Protein AF-A0A2W5T9B4-F1 (afdb_monomer)

Foldseek 3Di:
DDAAPLVLLLVLLLQLLQLLQLLLVLLQVLLVLQDDPPSVVVNVVSNVSSVVSNVRNVVSVVVSVVSVHDHDPHHDDQDDPPDRQPLRSLVSVLVSLVVSLVSLVSQLVRCPPHDPVSNVVSVVSNVVSVVSNVVSVVVNPPRPDPDDDDDDPDPVVVVVVVVVVVVVVVVVVVVVVVVVVD

Structure (mmCIF, N/CA/C/O backbone):
data_AF-A0A2W5T9B4-F1
#
_entry.id   AF-A0A2W5T9B4-F1
#
loop_
_atom_site.group_PDB
_atom_site.id
_atom_site.type_symbol
_atom_site.label_atom_id
_atom_site.label_alt_id
_atom_site.label_comp_id
_atom_site.label_asym_id
_atom_site.label_entity_id
_atom_site.label_seq_id
_atom_site.pdbx_PDB_ins_code
_atom_site.Cartn_x
_atom_site.Cartn_y
_atom_site.Cartn_z
_atom_site.occupancy
_atom_site.B_iso_or_equiv
_atom_site.auth_seq_id
_atom_site.auth_comp_id
_atom_site.auth_asym_id
_atom_site.auth_atom_id
_atom_site.pdbx_PDB_model_num
ATOM 1 N N . MET A 1 1 ? -18.415 9.063 20.092 1.00 83.12 1 MET A N 1
ATOM 2 C CA . MET A 1 1 ? -17.641 7.821 20.074 1.00 83.12 1 MET A CA 1
ATOM 3 C C . MET A 1 1 ? -18.561 6.620 20.153 1.00 83.12 1 MET A C 1
ATOM 5 O O . MET A 1 1 ? -19.119 6.349 21.215 1.00 83.12 1 MET A O 1
ATOM 9 N N . LYS A 1 2 ? -18.754 5.968 19.006 1.00 95.25 2 LYS A N 1
ATOM 10 C CA . LYS A 1 2 ? -19.425 4.677 18.850 1.00 95.25 2 LYS A CA 1
ATOM 11 C C . LYS A 1 2 ? -18.555 3.545 19.414 1.00 95.25 2 LYS A C 1
ATOM 13 O O . LYS A 1 2 ? -17.354 3.711 19.617 1.00 95.25 2 LYS A O 1
ATOM 18 N N . GLU A 1 3 ? -19.172 2.401 19.683 1.00 97.12 3 GLU A N 1
ATOM 19 C CA . GLU A 1 3 ? -18.439 1.183 20.035 1.00 97.12 3 GLU A CA 1
ATOM 20 C C . GLU A 1 3 ? -17.704 0.640 18.799 1.00 97.12 3 GLU A C 1
ATOM 22 O O . GLU A 1 3 ? -18.211 0.739 17.680 1.00 97.12 3 GLU A O 1
ATOM 27 N N . LEU A 1 4 ? -16.492 0.115 18.989 1.00 97.81 4 LEU A N 1
ATOM 28 C CA . LEU A 1 4 ? -15.691 -0.444 17.902 1.00 97.81 4 LEU A CA 1
ATOM 29 C C . LEU A 1 4 ? -16.294 -1.774 17.440 1.00 97.81 4 LEU A C 1
ATOM 31 O O . LEU A 1 4 ? -16.439 -2.698 18.237 1.00 97.81 4 LEU A O 1
ATOM 35 N N . ASP A 1 5 ? -16.562 -1.896 16.142 1.00 98.31 5 ASP A N 1
ATOM 36 C CA . ASP A 1 5 ? -16.842 -3.192 15.523 1.00 98.31 5 ASP A CA 1
ATOM 37 C C . ASP A 1 5 ? -15.524 -3.962 15.371 1.00 98.31 5 ASP A C 1
ATOM 39 O O . ASP A 1 5 ? -14.782 -3.806 14.394 1.00 98.31 5 ASP A O 1
ATOM 43 N N . VAL A 1 6 ? -15.191 -4.737 16.406 1.00 98.31 6 VAL A N 1
ATOM 44 C CA . VAL A 1 6 ? -13.925 -5.470 16.485 1.00 98.31 6 VAL A CA 1
ATOM 45 C C . VAL A 1 6 ? -13.830 -6.492 15.355 1.00 98.31 6 VAL A C 1
ATOM 47 O O . VAL A 1 6 ? -12.817 -6.517 14.664 1.00 98.31 6 VAL A O 1
ATOM 50 N N . ASP A 1 7 ? -14.877 -7.274 15.096 1.00 98.38 7 ASP A N 1
ATOM 51 C CA . ASP A 1 7 ? -14.840 -8.329 14.078 1.00 98.38 7 ASP A CA 1
ATOM 52 C C . ASP A 1 7 ? -14.637 -7.753 12.668 1.00 98.38 7 ASP A C 1
ATOM 54 O O . ASP A 1 7 ? -13.794 -8.244 11.908 1.00 98.38 7 ASP A O 1
ATOM 58 N N . ALA A 1 8 ? -15.350 -6.679 12.311 1.00 98.56 8 ALA A N 1
ATOM 59 C CA . ALA A 1 8 ? -15.150 -6.006 11.029 1.00 98.56 8 ALA A CA 1
ATOM 60 C C . ALA A 1 8 ? -13.736 -5.413 10.912 1.00 98.56 8 ALA A C 1
ATOM 62 O O . ALA A 1 8 ? -13.087 -5.554 9.870 1.00 98.56 8 ALA A O 1
ATOM 63 N N . THR A 1 9 ? -13.233 -4.812 11.994 1.00 98.75 9 THR A N 1
ATOM 64 C CA . THR A 1 9 ? -11.879 -4.242 12.053 1.00 98.75 9 THR A CA 1
ATOM 65 C C . THR A 1 9 ? -10.811 -5.320 11.859 1.00 98.75 9 THR A C 1
ATOM 67 O O . THR A 1 9 ? -9.919 -5.154 11.028 1.00 98.75 9 THR A O 1
ATOM 70 N N . LEU A 1 10 ? -10.916 -6.451 12.565 1.00 98.81 10 LEU A N 1
ATOM 71 C CA . LEU A 1 10 ? -9.978 -7.572 12.453 1.00 98.81 10 LEU A CA 1
ATOM 72 C C . LEU A 1 10 ? -9.965 -8.158 11.034 1.00 98.81 10 LEU A C 1
ATOM 74 O O . LEU A 1 10 ? -8.897 -8.425 10.480 1.00 98.81 10 LEU A O 1
ATOM 78 N N . ASN A 1 11 ? -11.137 -8.319 10.414 1.00 98.69 11 ASN A N 1
ATOM 79 C CA . ASN A 1 11 ? -11.238 -8.817 9.042 1.00 98.69 11 ASN A CA 1
ATOM 80 C C . ASN A 1 11 ? -10.568 -7.872 8.033 1.00 98.69 11 ASN A C 1
ATOM 82 O O . ASN A 1 11 ? -9.853 -8.328 7.137 1.00 98.69 11 ASN A O 1
ATOM 86 N N . LEU A 1 12 ? -10.760 -6.559 8.184 1.00 98.81 12 LEU A N 1
ATOM 87 C CA . LEU A 1 12 ? -10.131 -5.565 7.314 1.00 98.81 12 L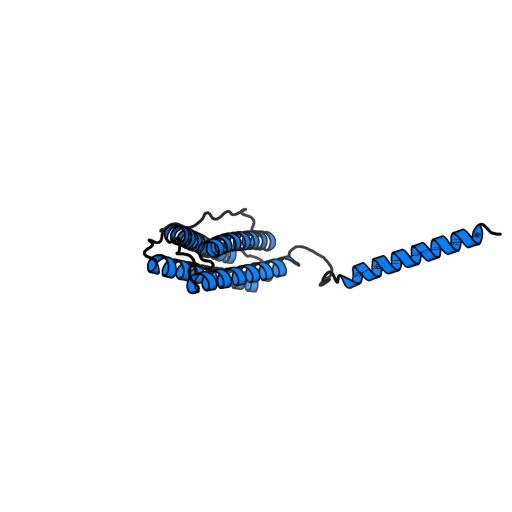EU A CA 1
ATOM 88 C C . LEU A 1 12 ? -8.619 -5.486 7.521 1.00 98.81 12 LEU A C 1
ATOM 90 O O . LEU A 1 12 ? -7.892 -5.437 6.535 1.00 98.81 12 LEU A O 1
ATOM 94 N N . LEU A 1 13 ? -8.131 -5.543 8.761 1.00 98.88 13 LEU A N 1
ATOM 95 C CA . LEU A 1 13 ? -6.693 -5.547 9.042 1.00 98.88 13 LEU A CA 1
ATOM 96 C C . LEU A 1 13 ? -5.993 -6.788 8.473 1.00 98.88 13 LEU A C 1
ATOM 98 O O . LEU A 1 13 ? -4.920 -6.657 7.888 1.00 98.88 13 LEU A O 1
ATOM 102 N N . ASN A 1 14 ? -6.616 -7.971 8.562 1.00 98.69 14 ASN A N 1
ATOM 103 C CA . ASN A 1 14 ? -6.109 -9.174 7.892 1.00 98.69 14 ASN A CA 1
ATOM 104 C C . ASN A 1 14 ? -6.043 -8.978 6.372 1.00 98.69 14 ASN A C 1
ATOM 106 O O . ASN A 1 14 ? -5.013 -9.242 5.757 1.00 98.69 14 ASN A O 1
ATOM 110 N N . ARG A 1 15 ? -7.113 -8.451 5.768 1.00 98.75 15 ARG A N 1
ATOM 111 C CA . ARG A 1 15 ? -7.152 -8.184 4.325 1.00 98.75 15 ARG A CA 1
ATOM 112 C C . ARG A 1 15 ? -6.098 -7.162 3.888 1.00 98.75 15 ARG A C 1
ATOM 114 O O . ARG A 1 15 ? -5.493 -7.350 2.838 1.00 98.75 15 ARG A O 1
ATOM 121 N N . ILE A 1 16 ? -5.877 -6.105 4.671 1.00 98.88 16 ILE A N 1
ATOM 122 C CA . ILE A 1 16 ? -4.814 -5.116 4.432 1.00 98.88 16 ILE A CA 1
ATOM 123 C C . ILE A 1 16 ? -3.458 -5.810 4.476 1.00 98.88 16 ILE A C 1
ATOM 125 O O . ILE A 1 16 ? -2.696 -5.706 3.524 1.00 98.88 16 ILE A O 1
ATOM 129 N N . MET A 1 17 ? -3.176 -6.568 5.535 1.00 98.81 17 MET A N 1
ATOM 130 C CA . MET A 1 17 ? -1.908 -7.280 5.680 1.00 98.81 17 MET A CA 1
ATOM 131 C C . MET A 1 17 ? -1.639 -8.220 4.494 1.00 98.81 17 MET A C 1
ATOM 133 O O . MET A 1 17 ? -0.554 -8.182 3.918 1.00 98.81 17 MET A O 1
ATOM 137 N N . GLU A 1 18 ? -2.624 -9.025 4.085 1.00 98.81 18 GLU A N 1
ATOM 138 C CA . GLU A 1 18 ? -2.512 -9.906 2.914 1.00 98.81 18 GLU A CA 1
ATOM 139 C C . GLU A 1 18 ? -2.269 -9.126 1.611 1.00 98.81 18 GLU A C 1
ATOM 141 O O . GLU A 1 18 ? -1.497 -9.572 0.755 1.00 98.81 18 GLU A O 1
ATOM 146 N N . PHE A 1 19 ? -2.930 -7.976 1.445 1.00 98.81 19 PHE A N 1
ATOM 147 C CA . PHE A 1 19 ? -2.805 -7.125 0.262 1.00 98.81 19 PHE A CA 1
ATOM 148 C C . PHE A 1 19 ? -1.433 -6.448 0.183 1.00 98.81 19 PHE A C 1
ATOM 150 O O . PHE A 1 19 ? -0.805 -6.438 -0.875 1.00 98.81 19 PHE A O 1
ATOM 157 N N . GLU A 1 20 ? -0.928 -5.962 1.310 1.00 98.69 20 GLU A N 1
ATOM 158 C CA . GLU A 1 20 ? 0.389 -5.338 1.414 1.00 98.69 20 GLU A CA 1
ATOM 159 C C . GLU A 1 20 ? 1.517 -6.363 1.228 1.00 98.69 20 GLU A C 1
ATOM 161 O O . GLU A 1 20 ? 2.475 -6.114 0.496 1.00 98.69 20 GLU A O 1
ATOM 166 N N . LEU A 1 21 ? 1.379 -7.581 1.768 1.00 98.81 21 LEU A N 1
ATOM 167 C CA . LEU A 1 21 ? 2.314 -8.678 1.475 1.00 98.81 21 LEU A CA 1
ATOM 168 C C . LEU A 1 21 ? 2.323 -9.045 -0.017 1.00 98.81 21 LEU A C 1
ATOM 170 O O . LEU A 1 21 ? 3.385 -9.317 -0.584 1.00 98.81 21 LEU A O 1
ATOM 174 N N . ALA A 1 22 ? 1.163 -9.013 -0.678 1.00 98.56 22 ALA A N 1
ATOM 175 C CA . ALA A 1 22 ? 1.089 -9.155 -2.128 1.00 98.56 22 ALA A CA 1
ATOM 176 C C . ALA A 1 22 ? 1.798 -7.993 -2.857 1.00 98.56 22 ALA A C 1
ATOM 178 O O . ALA A 1 22 ? 2.466 -8.227 -3.870 1.00 98.56 22 ALA A O 1
ATOM 179 N N . GLY A 1 23 ? 1.734 -6.772 -2.317 1.00 98.56 23 GLY A N 1
ATOM 180 C CA . GLY A 1 23 ? 2.514 -5.609 -2.756 1.00 98.56 23 GLY A CA 1
ATOM 181 C C . GLY A 1 23 ? 4.027 -5.838 -2.677 1.00 98.56 23 GLY A C 1
ATOM 182 O O . GLY A 1 23 ? 4.735 -5.603 -3.660 1.00 98.56 23 GLY A O 1
ATOM 183 N N . VAL A 1 24 ? 4.527 -6.421 -1.577 1.00 98.75 24 VAL A N 1
ATOM 184 C CA . VAL A 1 24 ? 5.949 -6.804 -1.436 1.00 98.75 24 VAL A CA 1
ATOM 185 C C . VAL A 1 24 ? 6.386 -7.702 -2.592 1.00 98.75 24 VAL A C 1
ATOM 187 O O . VAL A 1 24 ? 7.407 -7.441 -3.239 1.00 98.75 24 VAL A O 1
ATOM 190 N N . VAL A 1 25 ? 5.605 -8.747 -2.883 1.00 98.62 25 VAL A N 1
ATOM 191 C CA . VAL A 1 25 ? 5.901 -9.691 -3.970 1.00 98.62 25 VAL A CA 1
ATOM 192 C C . VAL A 1 25 ? 5.838 -8.991 -5.330 1.00 98.62 25 VAL A C 1
ATOM 194 O O . VAL A 1 25 ? 6.783 -9.111 -6.114 1.00 98.62 25 VAL A O 1
ATOM 197 N N . ARG A 1 26 ? 4.780 -8.212 -5.595 1.00 98.19 26 ARG A N 1
ATOM 198 C CA . ARG A 1 26 ? 4.579 -7.472 -6.852 1.00 98.19 26 ARG A CA 1
ATOM 199 C C . ARG A 1 26 ? 5.737 -6.521 -7.143 1.00 98.19 26 ARG A C 1
ATOM 201 O O . ARG A 1 26 ? 6.341 -6.588 -8.213 1.00 98.19 26 ARG A O 1
ATOM 208 N N . TYR A 1 27 ? 6.067 -5.644 -6.202 1.00 98.56 27 TYR A N 1
ATOM 209 C CA . TYR A 1 27 ? 7.101 -4.634 -6.402 1.00 98.56 27 TYR A CA 1
ATOM 210 C C . TY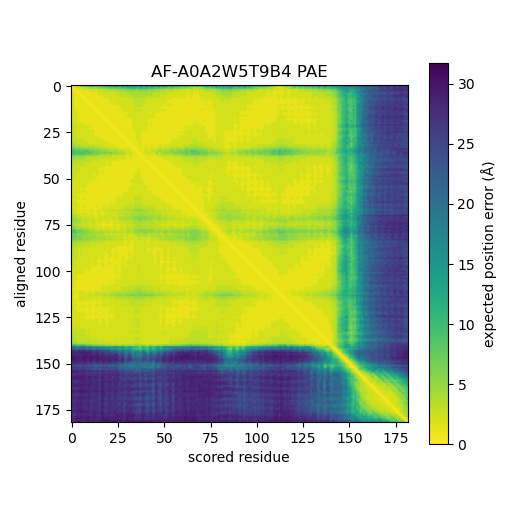R A 1 27 ? 8.503 -5.241 -6.469 1.00 98.56 27 TYR A C 1
ATOM 212 O O . TYR A 1 27 ? 9.331 -4.803 -7.276 1.00 98.56 27 TYR A O 1
ATOM 220 N N . THR A 1 28 ? 8.756 -6.311 -5.708 1.00 98.69 28 THR A N 1
ATOM 221 C CA . THR A 1 28 ? 9.991 -7.092 -5.848 1.00 98.69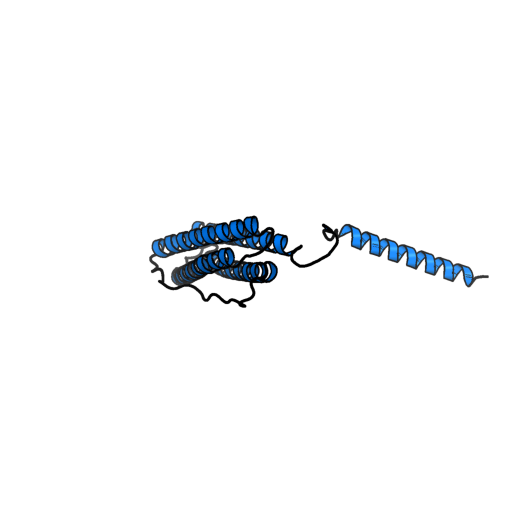 28 THR A CA 1
ATOM 222 C C . THR A 1 28 ? 10.106 -7.663 -7.256 1.00 98.69 28 THR A C 1
ATOM 224 O O . THR A 1 28 ? 11.132 -7.458 -7.908 1.00 98.69 28 THR A O 1
ATOM 227 N N . HIS A 1 29 ? 9.046 -8.305 -7.754 1.00 98.19 29 HIS A N 1
ATOM 228 C CA . HIS A 1 29 ? 8.991 -8.860 -9.105 1.00 98.19 29 HIS A CA 1
ATOM 229 C C . HIS A 1 29 ? 9.237 -7.793 -10.174 1.00 98.19 29 HIS A C 1
ATOM 231 O O . HIS A 1 29 ? 10.155 -7.927 -10.983 1.00 98.19 29 HIS A O 1
ATOM 237 N N . TYR A 1 30 ? 8.523 -6.667 -10.137 1.00 97.94 30 TYR A N 1
ATOM 238 C CA . TYR A 1 30 ? 8.727 -5.595 -11.115 1.00 97.94 30 TYR A CA 1
ATOM 239 C C . TYR A 1 30 ? 10.127 -4.990 -11.066 1.00 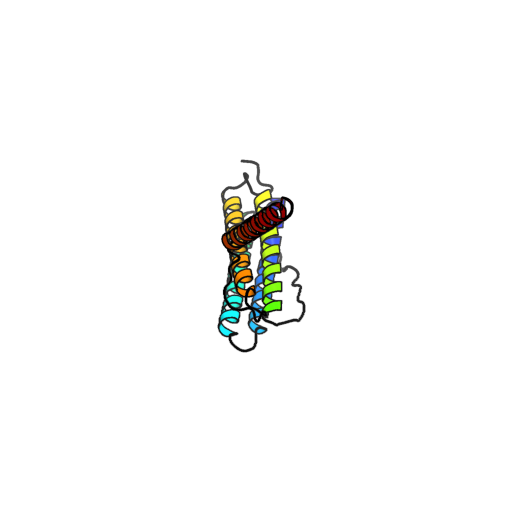97.94 30 TYR A C 1
ATOM 241 O O . TYR A 1 30 ? 10.685 -4.672 -12.117 1.00 97.94 30 TYR A O 1
ATOM 249 N N . SER A 1 31 ? 10.758 -4.906 -9.893 1.00 98.25 31 SER A N 1
ATOM 250 C CA . SER A 1 31 ? 12.152 -4.458 -9.804 1.00 98.25 31 SER A CA 1
ATOM 251 C C . SER A 1 31 ? 13.132 -5.356 -10.579 1.00 98.25 31 SER A C 1
ATOM 253 O O . SER A 1 31 ? 14.187 -4.879 -11.003 1.00 98.25 31 SER A O 1
ATOM 255 N N . LEU A 1 32 ? 12.788 -6.635 -10.785 1.00 97.94 32 LEU A N 1
ATOM 256 C CA . LEU A 1 32 ? 13.565 -7.598 -11.571 1.00 97.94 32 LEU A CA 1
ATOM 257 C C . LEU A 1 32 ? 13.232 -7.524 -13.067 1.00 97.94 32 LEU A C 1
ATOM 259 O O . LEU A 1 32 ? 14.115 -7.735 -13.898 1.00 97.94 32 LEU A O 1
ATOM 263 N N . MET A 1 33 ? 11.978 -7.211 -13.404 1.00 97.56 33 MET A N 1
ATOM 264 C CA . MET A 1 33 ? 11.490 -7.189 -14.787 1.00 97.56 33 MET A CA 1
ATOM 265 C C . MET A 1 33 ? 11.811 -5.890 -15.538 1.00 97.56 33 MET A C 1
ATOM 267 O O . MET A 1 33 ? 11.876 -5.892 -16.768 1.00 97.56 33 MET A O 1
ATOM 271 N N . VAL A 1 34 ? 12.047 -4.778 -14.832 1.00 95.56 34 VAL A N 1
ATOM 272 C CA . VAL A 1 34 ? 12.392 -3.494 -15.461 1.00 95.56 34 VAL A CA 1
ATOM 273 C C . VAL A 1 34 ? 13.765 -3.567 -16.150 1.00 95.56 34 VAL A C 1
ATOM 275 O O . VAL A 1 34 ? 14.817 -3.667 -15.515 1.00 95.56 34 VAL A O 1
ATOM 278 N N . ALA A 1 35 ? 13.762 -3.450 -17.480 1.00 92.00 35 ALA A N 1
ATOM 279 C CA . ALA A 1 35 ? 14.946 -3.553 -18.332 1.00 92.00 35 ALA A CA 1
ATOM 280 C C . ALA A 1 35 ? 15.153 -2.312 -19.223 1.00 92.00 35 ALA A C 1
ATOM 282 O O . ALA A 1 35 ? 14.260 -1.490 -19.405 1.00 92.00 35 ALA A O 1
ATOM 283 N N . GLY A 1 36 ? 16.353 -2.190 -19.805 1.00 90.94 36 GLY A N 1
ATOM 284 C CA . GLY A 1 36 ? 16.688 -1.144 -20.779 1.00 90.94 36 GLY A CA 1
ATOM 285 C C . GLY A 1 36 ? 17.409 0.094 -20.214 1.00 90.94 36 GLY A C 1
ATOM 286 O O . GLY A 1 36 ? 17.921 0.075 -19.084 1.00 90.94 36 GLY A O 1
ATOM 287 N N . PRO A 1 37 ? 17.530 1.163 -21.028 1.00 92.00 37 PRO A N 1
ATOM 288 C CA . PRO A 1 37 ? 18.092 2.448 -20.611 1.00 92.00 37 PRO A CA 1
ATOM 289 C C . PRO A 1 37 ? 17.268 3.083 -19.488 1.00 92.00 37 PRO A C 1
ATOM 291 O O . PRO A 1 37 ? 16.071 2.846 -19.384 1.00 92.00 37 PRO A O 1
ATOM 294 N N . ASN A 1 38 ? 17.900 3.901 -18.645 1.00 89.56 38 ASN A N 1
ATOM 295 C CA . ASN A 1 38 ? 17.243 4.609 -17.533 1.00 89.56 38 ASN A CA 1
ATOM 296 C C . ASN A 1 38 ? 16.534 3.706 -16.500 1.00 89.56 38 ASN A C 1
ATOM 298 O O . ASN A 1 38 ? 15.815 4.207 -15.642 1.00 89.56 38 ASN A O 1
ATOM 302 N N . ARG A 1 39 ? 16.769 2.386 -16.521 1.00 94.75 39 ARG A N 1
ATOM 303 C CA . ARG A 1 39 ? 16.135 1.435 -15.594 1.00 94.75 39 ARG A CA 1
ATOM 304 C C . ARG A 1 39 ? 16.506 1.645 -14.125 1.00 94.75 39 ARG A C 1
ATOM 306 O O . ARG A 1 39 ? 15.710 1.339 -13.255 1.00 94.75 39 ARG A O 1
ATOM 313 N N . ILE A 1 40 ? 17.711 2.150 -13.841 1.00 97.31 40 ILE A N 1
ATOM 314 C CA . ILE A 1 40 ? 18.267 2.254 -12.478 1.00 97.31 40 ILE A CA 1
ATOM 315 C C . ILE A 1 40 ? 17.321 2.996 -11.512 1.00 97.31 40 ILE A C 1
ATOM 317 O O . ILE A 1 40 ? 16.987 2.409 -10.483 1.00 97.31 40 ILE A O 1
ATOM 321 N N . PRO A 1 41 ? 16.848 4.224 -11.811 1.00 95.81 41 PRO A N 1
ATOM 322 C CA . PRO A 1 41 ? 15.903 4.922 -10.936 1.00 95.81 41 PRO A CA 1
ATOM 323 C C . PRO A 1 41 ? 14.562 4.195 -10.780 1.00 95.81 41 PRO A C 1
ATOM 325 O O . PRO A 1 41 ? 14.008 4.192 -9.689 1.00 95.81 41 PRO A O 1
ATOM 328 N N . ILE A 1 42 ? 14.057 3.533 -11.826 1.00 95.44 42 ILE A N 1
ATOM 329 C CA . ILE A 1 42 ? 12.776 2.809 -11.763 1.00 95.44 42 ILE A CA 1
ATOM 330 C C . ILE A 1 42 ? 12.914 1.553 -10.894 1.00 95.44 42 ILE A C 1
ATOM 332 O O . ILE A 1 42 ? 12.062 1.284 -10.056 1.00 95.44 42 ILE A O 1
ATOM 336 N N . VAL A 1 43 ? 14.015 0.809 -11.032 1.00 98.25 43 VAL A N 1
ATOM 337 C CA . VAL A 1 43 ? 14.325 -0.338 -10.165 1.00 98.25 43 VAL A CA 1
ATOM 338 C C . VAL A 1 43 ? 14.454 0.107 -8.708 1.00 98.25 43 VAL A C 1
ATOM 340 O O . VAL A 1 43 ? 13.950 -0.573 -7.819 1.00 98.25 43 VAL A O 1
ATOM 343 N N . ALA A 1 44 ? 15.115 1.241 -8.454 1.00 98.50 44 ALA A N 1
ATOM 344 C CA . ALA A 1 44 ? 15.232 1.797 -7.108 1.00 98.50 44 ALA A CA 1
ATOM 345 C C . ALA A 1 44 ? 13.860 2.182 -6.529 1.00 98.50 44 ALA A C 1
ATOM 347 O O . ALA A 1 44 ? 13.573 1.822 -5.391 1.00 98.50 44 ALA A O 1
ATOM 348 N N . PHE A 1 45 ? 13.007 2.829 -7.329 1.00 97.94 45 PHE A N 1
ATOM 349 C CA . PHE A 1 45 ? 11.628 3.148 -6.959 1.00 97.94 45 PHE A CA 1
ATOM 350 C C . PHE A 1 45 ? 10.835 1.884 -6.591 1.00 97.94 45 PHE A C 1
ATOM 352 O O . PHE A 1 45 ? 10.310 1.799 -5.488 1.00 97.94 45 PHE A O 1
ATOM 359 N N . MET A 1 46 ? 10.840 0.853 -7.443 1.00 98.31 46 MET A N 1
ATOM 360 C CA . MET A 1 46 ? 10.113 -0.397 -7.171 1.00 98.31 46 MET A CA 1
ATOM 361 C C . MET A 1 46 ? 10.609 -1.095 -5.896 1.00 98.31 46 MET A C 1
ATOM 363 O O . MET A 1 46 ? 9.813 -1.586 -5.106 1.00 98.31 46 MET A O 1
ATOM 367 N N . LYS A 1 47 ? 11.921 -1.099 -5.633 1.00 98.75 47 LYS A N 1
ATOM 368 C CA . LYS A 1 47 ? 12.462 -1.654 -4.378 1.00 98.75 47 LYS A CA 1
ATOM 369 C C . LYS A 1 47 ? 12.030 -0.866 -3.142 1.00 98.75 47 LYS A C 1
ATOM 371 O O . LYS A 1 47 ? 11.822 -1.470 -2.090 1.00 98.75 47 LYS A O 1
ATOM 376 N N . ALA A 1 48 ? 11.911 0.455 -3.260 1.00 98.62 48 ALA A N 1
ATOM 377 C CA . ALA A 1 48 ? 11.407 1.291 -2.178 1.00 98.62 48 ALA A CA 1
ATOM 378 C C . ALA A 1 48 ? 9.939 0.959 -1.875 1.00 98.62 48 ALA A C 1
ATOM 380 O O . ALA A 1 48 ? 9.624 0.697 -0.721 1.00 98.62 48 ALA A O 1
ATOM 381 N N . GLN A 1 49 ? 9.091 0.840 -2.902 1.00 98.56 49 GLN A N 1
ATOM 382 C CA . GLN A 1 49 ? 7.687 0.437 -2.737 1.00 98.56 49 GLN A CA 1
ATOM 383 C C . GLN A 1 49 ? 7.554 -0.963 -2.121 1.00 98.56 49 GLN A C 1
ATOM 385 O O . GLN A 1 49 ? 6.792 -1.143 -1.183 1.00 98.56 49 GLN A O 1
ATOM 390 N N . ALA A 1 50 ? 8.380 -1.935 -2.529 1.00 98.81 50 ALA A N 1
ATOM 391 C CA . ALA A 1 50 ? 8.398 -3.255 -1.885 1.00 98.81 50 ALA A CA 1
ATOM 392 C C . ALA A 1 50 ? 8.746 -3.187 -0.384 1.00 98.81 50 ALA A C 1
ATOM 394 O O . ALA A 1 50 ? 8.212 -3.951 0.417 1.00 98.81 50 ALA A O 1
ATOM 395 N N . THR A 1 51 ? 9.660 -2.290 -0.005 1.00 98.81 51 THR A N 1
ATOM 396 C CA . THR A 1 51 ? 10.063 -2.098 1.398 1.00 98.81 51 THR A CA 1
ATOM 397 C C . THR A 1 51 ? 8.953 -1.423 2.203 1.00 98.81 51 THR A C 1
ATOM 399 O O . THR A 1 51 ? 8.701 -1.805 3.343 1.00 98.81 51 THR A O 1
ATOM 402 N N . GLU A 1 52 ? 8.278 -0.444 1.606 1.00 98.69 52 GLU A N 1
ATOM 403 C CA . GLU A 1 52 ? 7.163 0.282 2.215 1.00 98.69 52 GLU A CA 1
ATOM 404 C C . GLU A 1 52 ? 5.931 -0.611 2.409 1.00 98.69 52 GLU A C 1
ATOM 406 O O . GLU A 1 52 ? 5.412 -0.676 3.521 1.00 98.69 52 GLU A O 1
ATOM 411 N N . SER A 1 53 ? 5.555 -1.423 1.413 1.00 98.69 53 SER A N 1
ATOM 412 C CA . SER A 1 53 ? 4.479 -2.413 1.569 1.00 98.69 53 SER A CA 1
ATOM 413 C C . SER A 1 53 ? 4.770 -3.420 2.687 1.00 98.69 53 SER A C 1
ATOM 415 O O . SER A 1 53 ? 3.871 -3.823 3.421 1.00 98.69 53 SER A O 1
ATOM 417 N N . LEU A 1 54 ? 6.036 -3.810 2.895 1.00 98.88 54 LEU A N 1
ATOM 418 C CA . LEU A 1 54 ? 6.379 -4.685 4.021 1.00 98.88 54 LEU A CA 1
ATOM 419 C C . LEU A 1 54 ? 6.128 -3.988 5.365 1.00 98.88 54 LEU A C 1
ATOM 421 O O . LEU A 1 54 ? 5.602 -4.613 6.286 1.00 98.88 54 LEU A O 1
ATOM 425 N N . LEU A 1 55 ? 6.471 -2.703 5.472 1.00 98.81 55 LEU A N 1
ATOM 426 C CA . LEU A 1 55 ? 6.198 -1.905 6.667 1.00 98.81 55 LEU A CA 1
ATOM 427 C C . LEU A 1 55 ? 4.686 -1.760 6.909 1.00 98.81 55 LEU A C 1
ATOM 429 O O . LEU A 1 55 ? 4.236 -1.886 8.051 1.00 98.81 55 LEU A O 1
ATOM 433 N N . HIS A 1 56 ? 3.897 -1.547 5.854 1.00 98.75 56 HIS A N 1
ATOM 434 C CA . HIS A 1 56 ? 2.437 -1.477 5.943 1.00 98.75 56 HIS A CA 1
ATOM 435 C C . HIS A 1 56 ? 1.835 -2.799 6.427 1.00 98.75 56 HIS A C 1
ATOM 437 O O . HIS A 1 56 ? 1.049 -2.800 7.379 1.00 98.75 56 HIS A O 1
ATOM 443 N N . ALA A 1 57 ? 2.263 -3.925 5.845 1.00 98.81 57 ALA A N 1
ATOM 444 C CA . ALA A 1 57 ? 1.834 -5.258 6.258 1.00 98.81 57 ALA A CA 1
ATOM 445 C C . ALA A 1 57 ? 2.153 -5.531 7.734 1.00 98.81 57 ALA A C 1
ATOM 447 O O . ALA A 1 57 ? 1.293 -5.993 8.483 1.00 98.81 57 ALA A O 1
ATOM 448 N N . GLN A 1 58 ? 3.377 -5.210 8.167 1.00 98.75 58 GLN A N 1
ATOM 449 C CA . GLN A 1 58 ? 3.803 -5.368 9.558 1.00 98.75 58 GLN A CA 1
ATOM 450 C C . GLN A 1 58 ? 2.964 -4.505 10.502 1.00 98.75 58 GLN A C 1
ATOM 452 O O . GLN A 1 58 ? 2.472 -5.005 11.508 1.00 98.75 58 GLN A O 1
ATOM 457 N N . THR A 1 59 ? 2.737 -3.238 10.154 1.00 98.75 59 THR A N 1
ATOM 458 C CA . THR A 1 59 ? 1.935 -2.320 10.975 1.00 98.75 59 THR A CA 1
ATOM 459 C C . THR A 1 59 ? 0.491 -2.806 11.111 1.00 98.75 59 THR A C 1
ATOM 461 O O . THR A 1 59 ? -0.036 -2.855 12.221 1.00 98.75 59 THR A O 1
ATOM 464 N N . ALA A 1 60 ? -0.138 -3.231 10.010 1.00 98.75 60 ALA A N 1
ATOM 465 C CA . ALA A 1 60 ? -1.486 -3.799 10.038 1.00 98.75 60 ALA A CA 1
ATOM 466 C C . ALA A 1 60 ? -1.551 -5.075 10.897 1.00 98.75 60 ALA A C 1
ATOM 468 O O .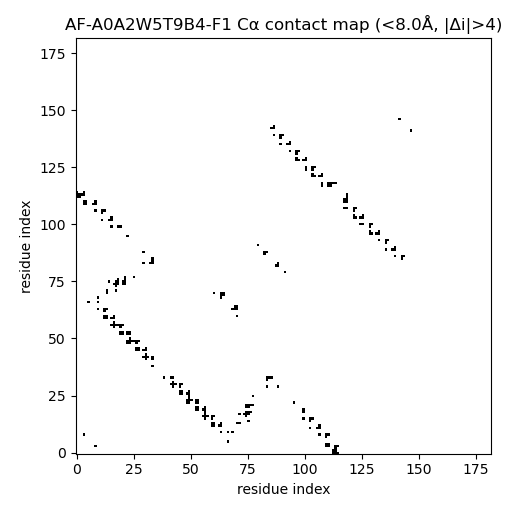 ALA A 1 60 ? -2.484 -5.239 11.685 1.00 98.75 60 ALA A O 1
ATOM 469 N N . GLY A 1 61 ? -0.543 -5.947 10.787 1.00 98.62 61 GLY A N 1
ATOM 470 C CA . GLY A 1 61 ? -0.429 -7.176 11.573 1.00 98.62 61 GLY A CA 1
ATOM 471 C C . GLY A 1 61 ? -0.249 -6.932 13.076 1.00 98.62 61 GLY A C 1
ATOM 472 O O . GLY A 1 61 ? -0.894 -7.600 13.882 1.00 98.62 61 GLY A O 1
ATOM 473 N N . GLU A 1 62 ? 0.564 -5.949 13.468 1.00 98.69 62 GLU A N 1
ATOM 474 C CA . GLU A 1 62 ? 0.738 -5.566 14.879 1.00 98.69 62 GLU A CA 1
ATOM 475 C C . GLU A 1 62 ? -0.573 -5.048 15.484 1.00 98.69 62 GLU A C 1
ATOM 477 O O . GLU A 1 62 ? -0.964 -5.461 16.578 1.00 98.69 62 GLU A O 1
ATOM 482 N N . ILE A 1 63 ? -1.306 -4.201 14.751 1.00 98.75 63 ILE A N 1
ATOM 483 C CA . ILE A 1 63 ? -2.622 -3.713 15.188 1.00 98.75 63 ILE A CA 1
ATOM 484 C C . ILE A 1 6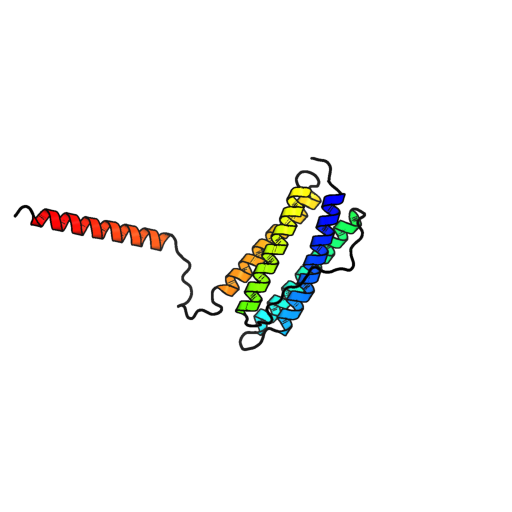3 ? -3.614 -4.879 15.295 1.00 98.75 63 ILE A C 1
ATOM 486 O O . ILE A 1 63 ? -4.328 -4.991 16.293 1.00 98.75 63 ILE A O 1
ATOM 490 N N . LEU A 1 64 ? -3.639 -5.767 14.297 1.00 98.75 64 LEU A N 1
ATOM 491 C CA . LEU A 1 64 ? -4.507 -6.943 14.266 1.00 98.75 64 LEU A CA 1
ATOM 492 C C . LEU A 1 64 ? -4.310 -7.824 15.506 1.00 98.75 64 LEU A C 1
ATOM 494 O O . LEU A 1 64 ? -5.284 -8.159 16.182 1.00 98.75 64 LEU A O 1
ATOM 498 N N . VAL A 1 65 ? -3.061 -8.181 15.820 1.00 98.56 65 VAL A N 1
ATOM 499 C CA . VAL A 1 65 ? -2.728 -9.002 16.995 1.00 98.56 65 VAL A CA 1
ATOM 500 C C . VAL A 1 65 ? -3.014 -8.243 18.289 1.00 98.56 65 VAL A C 1
ATOM 502 O O . VAL A 1 65 ? -3.536 -8.829 19.238 1.00 98.56 65 VAL A O 1
ATOM 505 N N . GLY A 1 66 ? -2.744 -6.935 18.324 1.00 98.38 66 GLY A N 1
ATOM 506 C CA . GLY A 1 66 ? -3.059 -6.072 19.464 1.00 98.38 66 GLY A CA 1
ATOM 507 C C . GLY A 1 66 ? -4.552 -6.034 19.814 1.00 98.38 66 GLY A C 1
ATOM 508 O O . GLY A 1 66 ? -4.902 -5.897 20.985 1.00 98.38 66 GLY A O 1
ATOM 509 N N . LEU A 1 67 ? -5.430 -6.222 18.825 1.00 98.19 67 LEU A N 1
ATOM 510 C CA . LEU A 1 67 ? -6.882 -6.342 18.999 1.00 98.19 67 LEU A CA 1
ATOM 511 C C . LEU A 1 67 ? -7.356 -7.788 19.261 1.00 98.19 67 LEU A C 1
ATOM 513 O O . LEU A 1 67 ? -8.557 -8.034 19.346 1.00 98.19 67 LEU A O 1
ATOM 517 N N . GLY A 1 68 ? -6.434 -8.746 19.406 1.00 98.19 68 GLY A N 1
ATOM 518 C CA . GLY A 1 68 ? -6.738 -10.158 19.656 1.00 98.19 68 GLY A CA 1
ATOM 519 C C . GLY A 1 68 ? -7.014 -10.989 18.398 1.00 98.19 68 GLY A C 1
ATOM 520 O O . GLY A 1 68 ? -7.459 -12.131 18.512 1.00 98.19 68 GLY A O 1
ATOM 521 N N . GLY A 1 69 ? -6.756 -10.443 17.207 1.00 98.25 69 GLY A N 1
ATOM 522 C CA . GLY A 1 69 ? -6.875 -11.160 15.941 1.00 98.25 69 GLY A CA 1
ATOM 523 C C . GLY A 1 69 ? -5.734 -12.139 15.683 1.00 98.25 69 GLY A C 1
ATOM 524 O O . GLY A 1 69 ? -4.636 -12.017 16.225 1.00 98.25 69 GLY A O 1
ATOM 525 N N . HIS A 1 70 ? -5.987 -13.099 14.793 1.00 97.94 70 HIS A N 1
ATOM 526 C CA . HIS A 1 70 ? -4.973 -14.021 14.289 1.00 97.94 70 HIS A CA 1
ATOM 527 C C . HIS A 1 70 ? -4.596 -13.644 12.843 1.00 97.94 70 HIS A C 1
ATOM 529 O O . HIS A 1 70 ? -5.466 -13.715 11.968 1.00 97.94 70 HIS A O 1
ATOM 535 N N . PRO A 1 71 ? -3.328 -13.286 12.566 1.00 97.00 71 PRO A N 1
ATOM 536 C CA . PRO A 1 71 ? -2.825 -13.060 11.212 1.00 97.00 71 PRO A CA 1
ATOM 537 C C . PRO A 1 71 ? -2.955 -14.312 10.348 1.00 97.00 71 PRO A C 1
ATOM 539 O O . PRO A 1 71 ? -2.570 -15.406 10.770 1.00 97.00 71 PRO A O 1
ATOM 542 N N . THR A 1 72 ? -3.483 -14.190 9.137 1.00 96.06 72 THR A N 1
ATOM 543 C CA . THR A 1 72 ? -3.419 -15.300 8.178 1.00 96.06 72 THR A CA 1
ATOM 544 C C . THR A 1 72 ? -1.982 -15.516 7.681 1.00 96.06 72 THR A C 1
ATOM 546 O O . THR A 1 72 ? -1.105 -14.667 7.831 1.00 96.06 72 THR A O 1
ATOM 549 N N . LEU A 1 73 ? -1.730 -16.682 7.076 1.00 95.00 73 LEU A N 1
ATOM 550 C CA . LEU A 1 73 ? -0.480 -16.977 6.355 1.00 95.00 73 LEU A CA 1
ATOM 551 C C . LEU A 1 73 ? -0.627 -16.772 4.836 1.00 95.00 73 LEU A C 1
ATOM 553 O O . LEU A 1 73 ? 0.182 -17.278 4.058 1.00 95.00 73 LEU A O 1
ATOM 557 N N . SER A 1 74 ? -1.690 -16.088 4.419 1.00 96.81 74 SER A N 1
ATOM 558 C CA . SER A 1 74 ? -2.047 -15.890 3.018 1.00 96.81 74 SER A CA 1
ATOM 559 C C . SER A 1 74 ? -1.496 -14.568 2.485 1.00 96.81 74 SER A C 1
ATOM 561 O O . SER A 1 74 ? -1.062 -13.698 3.237 1.00 96.81 74 SER A O 1
ATOM 563 N N . ILE A 1 75 ? -1.542 -14.415 1.165 1.00 97.88 75 ILE A N 1
ATOM 564 C CA . ILE A 1 75 ? -1.372 -13.134 0.477 1.00 97.88 75 ILE A CA 1
ATOM 565 C C . ILE A 1 75 ? -2.529 -12.960 -0.505 1.00 97.88 75 ILE A C 1
ATOM 567 O O . ILE A 1 75 ? -3.090 -13.953 -0.978 1.00 97.88 75 ILE A O 1
ATOM 571 N N . ALA A 1 76 ? -2.872 -11.715 -0.827 1.00 97.69 76 ALA A N 1
ATOM 572 C CA . ALA A 1 76 ? -3.881 -11.435 -1.840 1.00 97.69 76 ALA A CA 1
ATOM 573 C C . ALA A 1 76 ? -3.422 -11.898 -3.236 1.00 97.69 76 ALA A C 1
ATOM 575 O O . ALA A 1 76 ? -2.226 -12.027 -3.512 1.00 97.69 76 ALA A O 1
ATOM 576 N N . GLU A 1 77 ? -4.376 -12.121 -4.142 1.00 95.62 77 GLU A N 1
ATOM 577 C CA . GLU A 1 77 ? -4.064 -12.462 -5.531 1.00 95.62 77 GLU A CA 1
ATOM 578 C C . GLU A 1 77 ? -3.258 -11.351 -6.221 1.00 95.62 77 GLU A C 1
ATOM 580 O O . GLU A 1 77 ? -3.527 -10.157 -6.068 1.00 95.62 77 GLU A O 1
ATOM 585 N N . ILE A 1 78 ? -2.283 -11.758 -7.037 1.00 95.25 78 ILE A N 1
ATOM 586 C CA . ILE A 1 78 ? -1.393 -10.853 -7.768 1.00 95.25 78 ILE A CA 1
ATOM 587 C C . ILE A 1 78 ? -1.668 -11.001 -9.269 1.00 95.25 78 ILE A C 1
ATOM 589 O O . ILE A 1 78 ? -1.013 -11.803 -9.933 1.00 95.25 78 ILE A O 1
ATOM 593 N N . PRO A 1 79 ? -2.635 -10.257 -9.836 1.00 89.00 79 PRO A N 1
ATOM 594 C CA . PRO A 1 79 ? -2.827 -10.238 -11.281 1.00 89.00 79 PRO A CA 1
ATOM 595 C C . PRO A 1 79 ? -1.624 -9.587 -11.980 1.00 89.00 79 PRO A C 1
ATOM 597 O O . PRO A 1 79 ? -1.128 -8.545 -11.532 1.00 89.00 79 PRO A O 1
ATOM 600 N N . GLU A 1 80 ? -1.200 -10.197 -13.088 1.00 89.50 80 GLU A N 1
ATOM 601 C CA . GLU A 1 80 ? -0.065 -9.797 -13.927 1.00 89.50 80 GLU A CA 1
ATOM 602 C C . GLU A 1 80 ? -0.428 -9.993 -15.411 1.00 89.50 80 GLU A C 1
ATOM 604 O O . GLU A 1 80 ? -0.957 -11.040 -15.794 1.00 89.50 80 GLU A O 1
ATOM 609 N N . SER A 1 81 ? -0.148 -9.007 -16.271 1.00 92.62 81 SER A N 1
ATOM 610 C CA . SER A 1 81 ? -0.408 -9.117 -17.719 1.00 92.62 81 SER A CA 1
ATOM 611 C C . SER A 1 81 ? 0.702 -9.810 -18.519 1.00 92.62 81 SER A C 1
ATOM 613 O O . SER A 1 81 ? 0.555 -9.986 -19.732 1.00 92.62 81 SER A O 1
ATOM 615 N N . TYR A 1 82 ? 1.815 -10.167 -17.870 1.00 92.38 82 TYR A N 1
ATOM 616 C CA . TYR A 1 82 ? 3.071 -10.633 -18.477 1.00 92.38 82 TYR A CA 1
ATOM 617 C C . TYR A 1 82 ? 3.697 -9.637 -19.470 1.00 92.38 82 TYR A C 1
ATOM 619 O O . TYR A 1 82 ? 4.507 -10.005 -20.327 1.00 92.38 82 TYR A O 1
ATOM 627 N N . LYS A 1 83 ? 3.320 -8.357 -19.377 1.00 93.06 83 LYS A N 1
ATOM 628 C CA . LYS A 1 83 ? 3.930 -7.261 -20.131 1.00 93.06 83 LYS A CA 1
ATOM 629 C C . LYS A 1 83 ? 4.786 -6.423 -19.196 1.00 93.06 83 LYS A C 1
ATOM 631 O O . LYS A 1 83 ? 4.338 -5.978 -18.148 1.00 93.06 83 LYS A O 1
ATOM 636 N N . HIS A 1 84 ? 6.030 -6.192 -19.601 1.00 94.50 84 HIS A N 1
ATOM 637 C CA . HIS A 1 84 ? 7.043 -5.573 -18.741 1.00 94.50 84 HIS A CA 1
ATOM 638 C C . HIS A 1 84 ? 7.652 -4.312 -19.341 1.00 94.50 84 HIS A C 1
ATOM 640 O O . HIS A 1 84 ? 8.788 -3.952 -19.025 1.00 94.50 84 HIS A O 1
ATOM 646 N N . SER A 1 85 ? 6.920 -3.619 -20.220 1.00 94.38 85 SER A N 1
ATOM 647 C CA . SER A 1 85 ? 7.319 -2.247 -20.516 1.00 94.38 85 SER A CA 1
ATOM 648 C C . SER A 1 85 ? 7.173 -1.407 -19.244 1.00 94.38 85 SER A C 1
ATOM 650 O O . SER A 1 85 ? 6.340 -1.694 -18.385 1.00 94.38 85 SER A O 1
ATOM 652 N N . VAL A 1 86 ? 7.968 -0.340 -19.125 1.00 93.88 86 VAL A N 1
ATOM 653 C CA . VAL A 1 86 ? 7.844 0.599 -17.996 1.00 93.88 86 VAL A CA 1
ATOM 654 C C . VAL A 1 86 ? 6.412 1.126 -17.883 1.00 93.88 86 VAL A C 1
ATOM 656 O O . VAL A 1 86 ? 5.925 1.325 -16.778 1.00 93.88 86 VAL A O 1
ATOM 659 N N . LYS A 1 87 ? 5.721 1.305 -19.016 1.00 94.25 87 LYS A N 1
ATOM 660 C CA . LYS A 1 87 ? 4.324 1.731 -19.037 1.00 94.25 87 LYS A CA 1
ATOM 661 C C . LYS A 1 87 ? 3.414 0.701 -18.375 1.00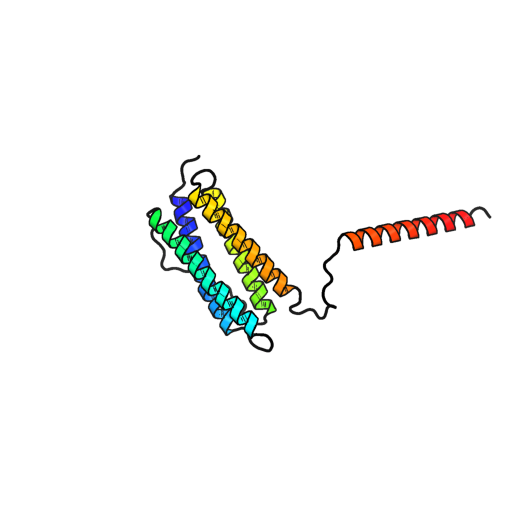 94.25 87 LYS A C 1
ATOM 663 O O . LYS A 1 87 ? 2.695 1.063 -17.455 1.00 94.25 87 LYS A O 1
ATOM 668 N N . ASP A 1 88 ? 3.479 -0.552 -18.829 1.00 95.31 88 ASP A N 1
ATOM 669 C CA . ASP A 1 88 ? 2.610 -1.626 -18.334 1.00 95.31 88 ASP A CA 1
ATOM 670 C C . ASP A 1 88 ? 2.821 -1.834 -16.826 1.00 95.31 88 ASP A C 1
ATOM 672 O O . ASP A 1 88 ? 1.861 -1.874 -16.065 1.00 95.31 88 ASP A O 1
ATOM 676 N N . ILE A 1 89 ? 4.084 -1.856 -16.380 1.00 95.94 89 ILE A N 1
ATOM 677 C CA . ILE A 1 89 ? 4.435 -1.986 -14.961 1.00 95.94 89 ILE A CA 1
ATOM 678 C C . ILE A 1 89 ? 3.839 -0.839 -14.138 1.00 95.94 89 ILE A C 1
ATOM 680 O O . ILE A 1 89 ? 3.217 -1.085 -13.113 1.00 95.94 89 ILE A O 1
ATOM 684 N N . LEU A 1 90 ? 3.998 0.412 -14.579 1.00 95.81 90 LEU A N 1
ATOM 685 C CA . LEU A 1 90 ? 3.465 1.565 -13.850 1.00 95.81 90 LEU A CA 1
ATOM 686 C C . LEU A 1 90 ? 1.929 1.618 -13.869 1.00 95.81 90 LEU A C 1
ATOM 688 O O . LEU A 1 90 ? 1.326 2.069 -12.898 1.00 95.81 90 LEU A O 1
ATOM 692 N N . GLU A 1 91 ? 1.279 1.166 -14.943 1.00 96.38 91 GLU A N 1
ATOM 693 C CA . GLU A 1 91 ? -0.183 1.056 -15.005 1.00 96.38 91 GLU A CA 1
ATOM 694 C C . GLU A 1 91 ? -0.707 -0.015 -14.035 1.00 96.38 91 GLU A C 1
ATOM 696 O O . GLU A 1 91 ? -1.685 0.231 -13.322 1.00 96.38 91 GLU A O 1
ATOM 701 N N . GLU A 1 92 ? -0.031 -1.163 -13.946 1.00 97.12 92 GLU A N 1
ATOM 702 C CA . GLU A 1 92 ? -0.351 -2.218 -12.980 1.00 97.12 92 GLU A CA 1
ATOM 703 C C . GLU A 1 92 ? -0.092 -1.767 -11.534 1.00 97.12 92 GLU A C 1
ATOM 705 O O . GLU A 1 92 ? -0.954 -1.975 -10.676 1.00 97.12 92 GLU A O 1
ATOM 710 N N . SER A 1 93 ? 1.018 -1.068 -11.265 1.00 96.62 93 SER A N 1
ATOM 711 C CA . SER A 1 93 ? 1.286 -0.436 -9.964 1.00 96.62 93 SER A CA 1
ATOM 712 C C . SER A 1 93 ? 0.197 0.575 -9.596 1.00 96.62 93 SER A C 1
ATOM 714 O O . SER A 1 93 ? -0.351 0.517 -8.504 1.00 96.62 93 SER A O 1
ATOM 716 N N . LEU A 1 94 ? -0.214 1.452 -10.521 1.00 97.44 94 LEU A N 1
ATOM 717 C CA . LEU A 1 94 ? -1.283 2.423 -10.256 1.00 97.44 94 LEU A CA 1
ATOM 718 C C . LEU A 1 94 ? -2.624 1.743 -9.935 1.00 97.44 94 LEU A C 1
ATOM 720 O O . LEU A 1 94 ? -3.420 2.271 -9.156 1.00 97.44 94 LEU A O 1
ATOM 724 N N . SER A 1 95 ? -2.905 0.596 -10.558 1.00 97.44 95 SER A N 1
ATOM 725 C CA . SER A 1 95 ? -4.088 -0.206 -10.235 1.00 97.44 95 SER A CA 1
ATOM 726 C C . SER A 1 95 ? -3.996 -0.831 -8.841 1.00 97.44 95 SER A C 1
ATOM 728 O O . SER A 1 95 ? -5.020 -0.940 -8.159 1.00 97.44 95 SER A O 1
ATOM 730 N N . HIS A 1 96 ? -2.795 -1.233 -8.420 1.00 97.75 96 HIS A N 1
ATOM 731 C CA . HIS A 1 96 ? -2.539 -1.740 -7.076 1.00 97.75 96 HIS A CA 1
ATOM 732 C C . HIS A 1 96 ? -2.795 -0.654 -6.020 1.00 97.75 96 HIS A C 1
ATOM 734 O O . HIS A 1 96 ? -3.638 -0.887 -5.155 1.00 97.75 96 HIS A O 1
ATOM 740 N N . GLU A 1 97 ? -2.247 0.558 -6.185 1.00 97.88 97 GLU A N 1
ATOM 741 C CA . GLU A 1 97 ? -2.449 1.651 -5.207 1.00 97.88 97 GLU A CA 1
ATOM 742 C C . GLU A 1 97 ? -3.914 2.058 -5.080 1.00 97.88 97 GLU A C 1
ATOM 744 O O . GLU A 1 97 ? -4.420 2.325 -3.994 1.00 97.88 97 GLU A O 1
ATOM 749 N N . ARG A 1 98 ? -4.652 2.064 -6.198 1.00 98.25 98 ARG A N 1
ATOM 750 C CA . ARG A 1 98 ? -6.100 2.316 -6.162 1.00 98.25 98 ARG A CA 1
ATOM 751 C C . ARG A 1 98 ? -6.835 1.264 -5.346 1.00 98.25 98 ARG A C 1
ATOM 753 O O . ARG A 1 98 ? -7.792 1.598 -4.665 1.00 98.25 98 ARG A O 1
ATOM 760 N N . SER A 1 99 ? -6.412 0.010 -5.434 1.00 98.31 99 SER A N 1
ATOM 761 C CA . SER A 1 99 ? -7.051 -1.077 -4.696 1.00 98.31 99 SER A CA 1
ATOM 762 C C . SER A 1 99 ? -6.702 -1.011 -3.205 1.00 98.31 99 SER A C 1
ATOM 764 O O . SER A 1 99 ? -7.610 -1.159 -2.390 1.00 98.31 99 SER A O 1
ATOM 766 N N . ALA A 1 100 ? -5.445 -0.709 -2.848 1.00 98.19 100 ALA A N 1
ATOM 767 C CA . ALA A 1 100 ? -5.031 -0.452 -1.463 1.00 98.19 100 ALA A CA 1
ATOM 768 C C . ALA A 1 100 ? -5.847 0.691 -0.842 1.00 98.19 100 ALA A C 1
ATOM 770 O O . ALA A 1 100 ? -6.450 0.531 0.221 1.00 98.19 100 ALA A O 1
ATOM 771 N N . LEU A 1 101 ? -5.954 1.814 -1.562 1.00 98.69 101 LEU A N 1
ATOM 772 C CA . LEU A 1 101 ? -6.709 2.992 -1.142 1.00 98.69 101 LEU A CA 1
ATOM 773 C C . LEU A 1 101 ? -8.162 2.660 -0.775 1.00 98.69 101 LEU A C 1
ATOM 775 O O . LEU A 1 101 ? -8.656 3.120 0.254 1.00 98.69 101 LEU A O 1
ATOM 779 N N . GLU A 1 102 ? -8.857 1.857 -1.584 1.00 98.81 102 GLU A N 1
ATOM 780 C CA . GLU A 1 102 ? -10.246 1.481 -1.291 1.00 98.81 102 GLU A CA 1
ATOM 781 C C . GLU A 1 102 ? -10.362 0.556 -0.066 1.00 98.81 102 GLU A C 1
ATOM 783 O O . GLU A 1 102 ? -11.325 0.663 0.700 1.00 98.81 102 GLU A O 1
ATOM 788 N N . ILE A 1 103 ? -9.371 -0.310 0.180 1.00 98.75 103 ILE A N 1
ATOM 789 C CA . ILE A 1 103 ? -9.340 -1.143 1.392 1.00 98.75 103 ILE A CA 1
ATOM 790 C C . ILE A 1 103 ? -9.129 -0.260 2.632 1.00 98.75 103 ILE A C 1
ATOM 792 O O . ILE A 1 103 ? -9.851 -0.416 3.619 1.00 98.75 103 ILE A O 1
ATOM 796 N N . TYR A 1 104 ? -8.210 0.708 2.581 1.00 98.88 104 TYR A N 1
ATOM 797 C CA . TYR A 1 104 ? -7.984 1.626 3.700 1.00 98.88 104 TYR A CA 1
ATOM 798 C C . TYR A 1 104 ? -9.167 2.563 3.963 1.00 98.88 104 TYR A C 1
ATOM 800 O O . TYR A 1 104 ? -9.495 2.815 5.123 1.00 98.88 104 TYR A O 1
ATOM 808 N N . LYS A 1 105 ? -9.869 3.027 2.922 1.00 98.88 105 LYS A N 1
ATOM 809 C CA . LYS A 1 105 ? -11.140 3.754 3.088 1.00 98.88 105 LYS A CA 1
ATOM 810 C C . LYS A 1 105 ? -12.199 2.900 3.777 1.00 98.88 105 LYS A C 1
ATOM 812 O O . LYS A 1 105 ? -12.861 3.388 4.686 1.00 98.88 105 LYS A O 1
ATOM 817 N N . SER A 1 106 ? -12.297 1.623 3.409 1.00 98.88 106 SER A N 1
ATOM 818 C CA . SER A 1 106 ? -13.207 0.686 4.080 1.00 98.88 106 SER A CA 1
ATOM 819 C C . SER A 1 106 ? -12.857 0.531 5.568 1.00 98.88 106 SER A C 1
ATOM 821 O O . SER A 1 106 ? -13.751 0.480 6.408 1.00 98.88 106 SER A O 1
ATOM 823 N N . LEU A 1 107 ? -11.562 0.495 5.918 1.00 98.88 107 LEU A N 1
ATOM 824 C CA . LEU A 1 107 ? -11.130 0.507 7.321 1.00 98.88 107 LEU A CA 1
ATOM 825 C C . LEU A 1 107 ? -11.561 1.795 8.024 1.00 98.88 107 LEU A C 1
ATOM 827 O O . LEU A 1 107 ? -12.134 1.711 9.108 1.00 98.88 107 LEU A O 1
ATOM 831 N N . LEU A 1 108 ? -11.325 2.958 7.410 1.00 98.81 108 LEU A N 1
ATOM 832 C CA . LEU A 1 108 ? -11.711 4.254 7.969 1.00 98.81 108 LEU A CA 1
ATOM 833 C C . LEU A 1 108 ? -13.211 4.309 8.293 1.00 98.81 108 LEU A C 1
ATOM 835 O O . LEU A 1 108 ? -13.564 4.695 9.401 1.00 98.81 108 LEU A O 1
ATOM 839 N N . GLU A 1 109 ? -14.076 3.865 7.380 1.00 98.50 109 GLU A N 1
ATOM 840 C CA . GLU A 1 109 ? -15.533 3.820 7.591 1.00 98.50 109 GLU A CA 1
ATOM 841 C C . GLU A 1 109 ? -15.930 2.971 8.815 1.00 98.50 109 GLU A C 1
ATOM 843 O O . GLU A 1 109 ? -16.837 3.320 9.581 1.00 98.50 109 GLU A O 1
ATOM 848 N N . VAL A 1 110 ? -15.232 1.856 9.046 1.00 98.44 110 VAL A N 1
ATOM 849 C CA . VAL A 1 110 ? -15.489 1.000 10.211 1.00 98.44 110 VAL A CA 1
ATOM 850 C C . VAL A 1 110 ? -15.026 1.682 11.497 1.00 98.44 110 VAL A C 1
ATOM 852 O O . VAL A 1 110 ? -15.780 1.724 12.473 1.00 98.44 110 VAL A O 1
ATOM 855 N N . VAL A 1 111 ? -13.828 2.268 11.501 1.00 98.44 111 VAL A N 1
ATOM 856 C CA . VAL A 1 111 ? -13.183 2.737 12.736 1.00 98.44 111 VAL A CA 1
ATOM 857 C C . VAL A 1 111 ? -13.477 4.201 13.095 1.00 98.44 111 VAL A C 1
ATOM 859 O O . VAL A 1 111 ? -13.262 4.584 14.250 1.00 98.44 111 VAL A O 1
ATOM 862 N N . GLU A 1 112 ? -14.012 5.008 12.172 1.00 98.06 112 GLU A N 1
ATOM 863 C CA . GLU A 1 112 ? -14.316 6.429 12.411 1.00 98.06 112 GLU A CA 1
ATOM 864 C C . GLU A 1 112 ? -15.289 6.631 13.580 1.00 98.06 112 GLU A C 1
ATOM 866 O O . GLU A 1 112 ? -16.243 5.869 13.751 1.00 98.06 112 GLU A O 1
ATOM 871 N N . ASP A 1 113 ? -15.036 7.636 14.421 1.00 97.44 113 ASP A N 1
ATOM 872 C CA . ASP A 1 113 ? -15.763 7.876 15.681 1.00 97.44 113 ASP A CA 1
ATOM 873 C C . ASP A 1 113 ? -15.787 6.662 16.638 1.00 97.44 113 ASP A C 1
ATOM 875 O O . ASP A 1 113 ? -16.537 6.677 17.600 1.00 97.44 113 ASP A O 1
ATOM 879 N N . SER A 1 114 ? -14.985 5.605 16.457 1.00 97.62 114 SER A N 1
ATOM 880 C CA . SER A 1 114 ? -14.896 4.492 17.433 1.00 97.62 114 SER A CA 1
ATOM 881 C C . SER A 1 114 ? -13.536 4.382 18.108 1.00 97.62 114 SER A C 1
ATOM 883 O O . SER A 1 114 ? -13.443 4.040 19.286 1.00 97.62 114 SER A O 1
ATOM 885 N N . SER A 1 115 ? -12.470 4.724 17.387 1.00 97.81 115 SER A N 1
ATOM 886 C CA . SER A 1 115 ? -11.106 4.688 17.896 1.00 97.81 115 SER A CA 1
ATOM 887 C C . SER A 1 115 ? -10.276 5.758 17.210 1.00 97.81 115 SER A C 1
ATOM 889 O O . SER A 1 115 ? -9.971 5.648 16.028 1.00 97.81 115 SER A O 1
ATOM 891 N N . VAL A 1 116 ? -9.860 6.771 17.975 1.00 98.31 116 VAL A N 1
ATOM 892 C CA . VAL A 1 116 ? -8.997 7.854 17.471 1.00 98.31 116 VAL A CA 1
ATOM 893 C C . VAL A 1 116 ? -7.700 7.294 16.884 1.00 98.31 116 VAL A C 1
ATOM 895 O O . VAL A 1 116 ? -7.239 7.755 15.849 1.00 98.31 116 VAL A O 1
ATOM 898 N N . TYR A 1 117 ? -7.126 6.274 17.526 1.00 98.31 117 TYR A N 1
ATOM 899 C CA . TYR A 1 117 ? -5.889 5.650 17.066 1.00 98.31 117 TYR A CA 1
ATOM 900 C C . TYR A 1 117 ? -6.055 4.963 15.703 1.00 98.31 117 TYR A C 1
ATOM 902 O O . TYR A 1 117 ? -5.256 5.195 14.799 1.00 98.31 117 TYR A O 1
ATOM 910 N N . LEU A 1 118 ? -7.095 4.137 15.546 1.00 98.62 118 LEU A N 1
ATOM 911 C CA . LEU A 1 118 ? -7.327 3.408 14.295 1.00 98.62 118 LEU A CA 1
ATOM 912 C C . LEU A 1 118 ? -7.784 4.340 13.171 1.00 98.62 118 LEU A C 1
ATOM 914 O O . LEU A 1 118 ? -7.417 4.132 12.018 1.00 98.62 118 LEU A O 1
ATOM 918 N N . GLU A 1 119 ? -8.555 5.374 13.509 1.00 98.56 119 GLU A N 1
ATOM 919 C CA . GLU A 1 119 ? -8.957 6.412 12.566 1.00 98.56 119 GLU A CA 1
ATOM 920 C C . GLU A 1 119 ? -7.736 7.160 12.019 1.00 98.56 119 GLU A C 1
ATOM 922 O O . GLU A 1 119 ? -7.597 7.295 10.803 1.00 98.56 119 GLU A O 1
ATOM 927 N N . GLU A 1 120 ? -6.815 7.582 12.888 1.00 98.75 120 GLU A N 1
ATOM 928 C CA . GLU A 1 120 ? -5.598 8.276 12.460 1.00 98.75 120 GLU A CA 1
ATOM 929 C C . GLU A 1 120 ? -4.678 7.363 11.640 1.00 98.75 120 GLU A C 1
ATOM 931 O O . GLU A 1 120 ? -4.116 7.796 10.631 1.00 98.75 120 GLU A O 1
ATOM 936 N N . TYR A 1 121 ? -4.576 6.083 12.017 1.00 98.81 121 TYR A N 1
ATOM 937 C CA . TYR A 1 121 ? -3.875 5.076 11.221 1.00 98.81 121 TYR A CA 1
ATOM 938 C C . TYR A 1 121 ? -4.467 4.975 9.808 1.00 98.81 121 TYR A C 1
ATOM 940 O O . TYR A 1 121 ? -3.746 5.157 8.828 1.00 98.81 121 TYR A O 1
ATOM 948 N N . ALA A 1 122 ? -5.782 4.772 9.684 1.00 98.88 122 ALA A N 1
ATOM 949 C CA . ALA A 1 122 ? -6.435 4.642 8.384 1.00 98.88 122 ALA A CA 1
ATOM 950 C C . ALA A 1 122 ? -6.286 5.916 7.532 1.00 98.88 122 ALA A C 1
ATOM 952 O O . ALA A 1 122 ? -5.965 5.827 6.348 1.00 98.88 122 ALA A O 1
ATOM 953 N N . ARG A 1 123 ? -6.447 7.108 8.126 1.00 98.88 123 ARG A N 1
ATOM 954 C CA . ARG A 1 123 ? -6.247 8.396 7.434 1.00 98.88 123 ARG A CA 1
ATOM 955 C C . ARG A 1 123 ? -4.813 8.577 6.938 1.00 98.88 123 ARG A C 1
ATOM 957 O O . ARG A 1 123 ? -4.621 9.060 5.823 1.00 98.88 123 ARG A O 1
ATOM 964 N N . THR A 1 124 ? -3.828 8.178 7.741 1.00 98.81 124 THR A N 1
ATOM 965 C CA . THR A 1 124 ? -2.408 8.249 7.369 1.00 98.81 124 THR A CA 1
ATOM 966 C C . THR A 1 124 ? -2.117 7.358 6.166 1.00 98.81 124 THR A C 1
ATOM 968 O O . THR A 1 124 ? -1.571 7.844 5.175 1.00 98.81 124 THR A O 1
ATOM 971 N N . GLN A 1 125 ? -2.567 6.099 6.201 1.00 98.81 125 GLN A N 1
ATOM 972 C CA . GLN A 1 125 ? -2.378 5.170 5.085 1.00 98.81 125 GLN A CA 1
ATOM 973 C C . GLN A 1 125 ? -3.096 5.653 3.815 1.00 98.81 125 GLN A C 1
ATOM 975 O O . GLN A 1 125 ? -2.509 5.647 2.739 1.00 98.81 125 GLN A O 1
ATOM 980 N N . ILE A 1 126 ? -4.329 6.167 3.927 1.00 98.88 126 ILE A N 1
ATOM 981 C CA . ILE A 1 126 ? -5.055 6.777 2.795 1.00 98.88 126 ILE A CA 1
ATOM 982 C C . ILE A 1 126 ? -4.229 7.896 2.152 1.00 98.88 126 ILE A C 1
ATOM 984 O O . ILE A 1 126 ? -4.089 7.930 0.930 1.00 98.88 126 ILE A O 1
ATOM 988 N N . ALA A 1 127 ? -3.665 8.798 2.961 1.00 98.75 127 ALA A N 1
ATOM 989 C CA . ALA A 1 127 ? -2.851 9.896 2.453 1.00 98.75 127 ALA A CA 1
ATOM 990 C C . ALA A 1 127 ? -1.582 9.391 1.742 1.00 98.75 127 ALA A C 1
ATOM 992 O O . ALA A 1 127 ? -1.226 9.922 0.688 1.00 98.75 127 ALA A O 1
ATOM 993 N N . GLN A 1 128 ? -0.928 8.356 2.279 1.00 98.50 128 GLN A N 1
ATOM 994 C CA . GLN A 1 128 ? 0.226 7.722 1.635 1.00 98.50 128 GLN A CA 1
ATOM 995 C C . GLN A 1 128 ? -0.152 7.108 0.283 1.00 98.50 128 GLN A C 1
ATOM 997 O O . GLN A 1 128 ? 0.476 7.446 -0.719 1.00 98.50 128 GLN A O 1
ATOM 1002 N N . GLU A 1 129 ? -1.235 6.331 0.200 1.00 98.31 129 GLU A N 1
ATOM 1003 C CA . GLU A 1 129 ? -1.655 5.719 -1.070 1.00 98.31 129 GLU A CA 1
ATOM 1004 C C . GLU A 1 129 ? -2.083 6.750 -2.124 1.00 98.31 129 GLU A C 1
ATOM 1006 O O . GLU A 1 129 ? -1.824 6.600 -3.326 1.00 98.31 129 GLU A O 1
ATOM 1011 N N . GLU A 1 130 ? -2.689 7.862 -1.702 1.00 98.38 130 GLU A N 1
ATOM 1012 C CA . GLU A 1 130 ? -2.961 8.983 -2.601 1.00 98.38 130 GLU A CA 1
ATOM 1013 C C . GLU A 1 130 ? -1.667 9.615 -3.138 1.00 98.38 130 GLU A C 1
ATOM 1015 O O . GLU A 1 130 ? -1.590 9.930 -4.336 1.00 98.38 130 GLU A O 1
ATOM 1020 N N . MET A 1 131 ? -0.644 9.762 -2.288 1.00 98.25 131 MET A N 1
ATOM 1021 C CA . MET A 1 131 ? 0.683 10.245 -2.679 1.00 98.25 131 MET A CA 1
ATOM 1022 C C . MET A 1 131 ? 1.393 9.270 -3.628 1.00 98.25 131 MET A C 1
ATOM 1024 O O . MET A 1 131 ? 1.896 9.719 -4.664 1.00 98.25 131 MET A O 1
ATOM 1028 N N . HIS A 1 132 ? 1.369 7.963 -3.353 1.00 97.50 132 HIS A N 1
ATOM 1029 C CA . HIS A 1 132 ? 1.914 6.928 -4.242 1.00 97.50 132 HIS A CA 1
ATOM 1030 C C . HIS A 1 132 ? 1.257 7.001 -5.620 1.00 97.50 132 HIS A C 1
ATOM 1032 O O . HIS A 1 132 ? 1.926 7.151 -6.649 1.00 97.50 132 HIS A O 1
ATOM 1038 N N . GLY A 1 133 ? -0.079 7.044 -5.653 1.00 96.94 133 GLY A N 1
ATOM 1039 C CA . GLY A 1 133 ? -0.833 7.183 -6.892 1.00 96.94 133 GLY A CA 1
ATOM 1040 C C . GLY A 1 133 ? -0.509 8.470 -7.660 1.00 96.94 133 GLY A C 1
ATOM 1041 O O . GLY A 1 133 ? -0.506 8.465 -8.895 1.00 96.94 133 GLY A O 1
ATOM 1042 N N . LEU A 1 134 ? -0.240 9.591 -6.976 1.00 96.88 134 LEU A N 1
ATOM 1043 C CA . LEU A 1 134 ? 0.205 10.833 -7.622 1.00 96.88 134 LEU A CA 1
ATOM 1044 C C . LEU A 1 134 ? 1.592 10.689 -8.252 1.00 96.88 134 LEU A C 1
ATOM 1046 O O . LEU A 1 134 ? 1.774 11.148 -9.386 1.00 96.88 134 LEU A O 1
ATOM 1050 N N . GLU A 1 135 ? 2.530 10.043 -7.565 1.00 96.12 135 GLU A N 1
ATOM 1051 C CA . GLU A 1 135 ? 3.886 9.831 -8.073 1.00 96.12 135 GLU A CA 1
ATOM 1052 C C . GLU A 1 135 ? 3.878 8.902 -9.293 1.00 96.12 135 GLU A C 1
ATOM 1054 O O . GLU A 1 135 ? 4.388 9.276 -10.350 1.00 96.12 135 GLU A O 1
ATOM 1059 N N . VAL A 1 136 ? 3.174 7.768 -9.230 1.00 95.75 136 VAL A N 1
ATOM 1060 C CA . VAL A 1 136 ? 3.046 6.850 -10.376 1.00 95.75 136 VAL A CA 1
ATOM 1061 C C . VAL A 1 136 ? 2.369 7.541 -11.567 1.00 95.75 136 VAL A C 1
ATOM 1063 O O . VAL A 1 136 ? 2.833 7.432 -12.705 1.00 95.75 136 VAL A O 1
ATOM 1066 N N . ARG A 1 137 ? 1.317 8.342 -11.332 1.00 94.56 137 ARG A N 1
ATOM 1067 C CA . ARG A 1 137 ? 0.687 9.152 -12.393 1.00 94.56 137 ARG A CA 1
ATOM 1068 C C . ARG A 1 137 ? 1.658 10.144 -13.019 1.00 94.56 137 ARG A C 1
ATOM 1070 O O . ARG A 1 137 ? 1.560 10.396 -14.217 1.00 94.56 137 ARG A O 1
ATOM 1077 N N . LYS A 1 138 ? 2.558 10.735 -12.234 1.00 93.69 138 LYS A N 1
ATOM 1078 C CA . LYS A 1 138 ? 3.585 11.653 -12.734 1.00 93.69 138 LYS A CA 1
ATOM 1079 C C . LYS A 1 138 ? 4.618 10.907 -13.574 1.00 93.69 138 LYS A C 1
ATOM 1081 O O . LYS A 1 138 ? 4.941 11.389 -14.657 1.00 93.69 138 LYS A O 1
ATOM 1086 N N . MET A 1 139 ? 5.054 9.727 -13.134 1.00 92.81 139 MET A N 1
ATOM 1087 C CA . MET A 1 139 ? 5.946 8.856 -13.904 1.00 92.81 139 MET A CA 1
ATOM 1088 C C . MET A 1 139 ? 5.324 8.453 -15.248 1.00 92.81 139 MET A C 1
ATOM 1090 O O . MET A 1 139 ? 6.017 8.449 -16.257 1.00 92.81 139 MET A O 1
ATOM 1094 N N . LEU A 1 140 ? 4.014 8.192 -15.292 1.00 92.50 140 LEU A N 1
ATOM 1095 C CA . LEU A 1 140 ? 3.298 7.803 -16.513 1.00 92.50 140 LEU A CA 1
ATOM 1096 C C . LEU A 1 140 ? 3.165 8.912 -17.573 1.00 92.50 140 LEU A C 1
ATOM 1098 O O . LEU A 1 140 ? 2.953 8.582 -18.738 1.00 92.50 140 LEU A O 1
ATOM 1102 N N . ARG A 1 141 ? 3.280 10.204 -17.223 1.00 87.25 141 ARG A N 1
ATOM 1103 C CA . ARG A 1 141 ? 2.985 11.320 -18.155 1.00 87.25 141 ARG A CA 1
ATOM 1104 C C . ARG A 1 141 ? 3.832 11.308 -19.427 1.00 87.25 141 ARG A C 1
ATOM 1106 O O . ARG A 1 141 ? 3.306 11.615 -20.492 1.00 87.25 141 ARG A O 1
ATOM 1113 N N . ASP A 1 142 ? 5.096 10.908 -19.317 1.00 71.75 142 ASP A N 1
ATOM 1114 C CA . ASP A 1 142 ? 6.054 10.936 -20.431 1.00 71.75 142 ASP A CA 1
ATOM 1115 C C . ASP A 1 142 ? 6.474 9.526 -20.891 1.00 71.75 142 ASP A C 1
ATOM 1117 O O . ASP A 1 142 ? 7.318 9.363 -21.776 1.00 71.75 142 ASP A O 1
ATOM 1121 N N . VAL A 1 143 ? 5.876 8.475 -20.320 1.00 72.50 143 VAL A N 1
ATOM 1122 C CA . VAL A 1 143 ? 6.172 7.089 -20.695 1.00 72.50 143 VAL A CA 1
ATOM 1123 C C . VAL A 1 143 ? 5.318 6.710 -21.908 1.00 72.50 143 VAL A C 1
ATOM 1125 O O . VAL A 1 143 ? 4.148 6.351 -21.802 1.00 72.50 143 VAL A O 1
ATOM 1128 N N . GLY A 1 144 ? 5.932 6.779 -23.092 1.00 58.03 144 GLY A N 1
ATOM 1129 C CA . GLY A 1 144 ? 5.342 6.304 -24.349 1.00 58.03 144 GLY A CA 1
ATOM 1130 C C . GLY A 1 144 ? 4.734 7.381 -25.249 1.00 58.03 144 GLY A C 1
ATOM 1131 O O . GLY A 1 144 ? 4.073 7.035 -26.226 1.00 58.03 144 GLY A O 1
ATOM 1132 N N . VAL A 1 145 ? 4.970 8.667 -24.973 1.00 43.09 145 VAL A N 1
ATOM 1133 C CA . VAL A 1 145 ? 4.501 9.762 -25.829 1.00 43.09 145 VAL A CA 1
ATOM 1134 C C . VAL A 1 145 ? 5.689 10.593 -26.318 1.00 43.09 145 VAL A C 1
ATOM 1136 O O . VAL A 1 145 ? 6.350 11.276 -25.544 1.00 43.09 145 VAL A O 1
ATOM 1139 N N . HIS A 1 146 ? 5.937 10.590 -27.632 1.00 43.91 146 HIS A N 1
ATOM 1140 C CA . HIS A 1 146 ? 6.693 11.654 -28.302 1.00 43.91 146 HIS A CA 1
ATOM 1141 C C . HIS A 1 146 ? 5.818 12.920 -28.375 1.00 43.91 146 HIS A C 1
ATOM 1143 O O . HIS A 1 146 ? 5.387 13.334 -29.453 1.00 43.91 146 HIS A O 1
ATOM 1149 N N . HIS A 1 147 ? 5.460 13.503 -27.234 1.00 40.31 147 HIS A N 1
ATOM 1150 C CA . HIS A 1 147 ? 4.852 14.831 -27.188 1.00 40.31 147 HIS A CA 1
ATOM 1151 C C . HIS A 1 147 ? 5.872 15.810 -26.640 1.00 40.31 147 HIS A C 1
ATOM 1153 O O . HIS A 1 147 ? 6.665 15.483 -25.759 1.00 40.31 147 HIS A O 1
ATOM 1159 N N . ALA A 1 148 ? 5.896 16.991 -27.255 1.00 42.53 148 ALA A N 1
ATOM 1160 C CA . ALA A 1 148 ? 6.762 18.077 -26.849 1.00 42.53 148 ALA A CA 1
ATOM 1161 C C . ALA A 1 148 ? 6.569 18.327 -25.347 1.00 42.53 148 ALA A C 1
ATOM 1163 O O . ALA A 1 148 ? 5.448 18.490 -24.874 1.00 42.53 148 ALA A O 1
ATOM 1164 N N . HIS A 1 149 ? 7.681 18.277 -24.624 1.00 42.75 149 HIS A N 1
ATOM 1165 C CA . HIS A 1 149 ? 7.779 18.375 -23.176 1.00 42.75 149 HIS A CA 1
ATOM 1166 C C . HIS A 1 149 ? 6.818 19.393 -22.529 1.00 42.75 149 HIS A C 1
ATOM 1168 O O . HIS A 1 149 ? 6.783 20.556 -22.922 1.00 42.75 149 HIS A O 1
ATOM 1174 N N . GLY A 1 150 ? 6.166 18.990 -21.433 1.00 49.28 150 GLY A N 1
ATOM 1175 C CA . GLY A 1 150 ? 5.897 19.905 -20.316 1.00 49.28 150 GLY A CA 1
ATOM 1176 C C . GLY A 1 150 ? 4.680 20.833 -20.395 1.00 49.28 150 GLY A C 1
ATOM 1177 O O . GLY A 1 150 ? 4.618 21.780 -19.610 1.00 49.28 150 GLY A O 1
ATOM 1178 N N . GLU A 1 151 ? 3.692 20.591 -21.258 1.00 47.84 151 GLU A N 1
ATOM 1179 C CA . GLU A 1 151 ? 2.437 21.351 -21.184 1.00 47.84 151 GLU A CA 1
ATOM 1180 C C . GLU A 1 151 ? 1.545 20.821 -20.048 1.00 47.84 151 GLU A C 1
ATOM 1182 O O . GLU A 1 151 ? 0.774 19.875 -20.203 1.00 47.84 151 GLU A O 1
ATOM 1187 N N . PHE A 1 152 ? 1.627 21.457 -18.876 1.00 57.78 152 PHE A N 1
ATOM 1188 C CA . PHE A 1 152 ? 0.534 21.394 -17.908 1.00 57.78 152 PHE A CA 1
ATOM 1189 C C . PHE A 1 152 ? -0.692 22.048 -18.559 1.00 57.78 152 PHE A C 1
ATOM 1191 O O . PHE A 1 152 ? -0.559 23.170 -19.059 1.00 57.78 152 PHE A O 1
ATOM 1198 N N . PRO A 1 153 ? -1.881 21.416 -18.563 1.00 50.84 153 PRO A N 1
ATOM 1199 C CA . PRO A 1 153 ? -3.092 22.078 -19.024 1.00 50.84 153 PRO A CA 1
ATOM 1200 C C . PRO A 1 153 ? -3.370 23.281 -18.114 1.00 50.84 153 PRO A C 1
ATOM 1202 O O . PRO A 1 153 ? -3.943 23.169 -17.032 1.00 50.84 153 PRO A O 1
ATOM 1205 N N . HIS A 1 154 ? -2.905 24.458 -18.530 1.00 53.62 154 HIS A N 1
ATOM 1206 C CA . HIS A 1 154 ? -3.235 25.714 -17.883 1.00 53.62 154 HIS A CA 1
ATOM 1207 C C . HIS A 1 154 ? -4.692 26.025 -18.225 1.00 53.62 154 HIS A C 1
ATOM 1209 O O . HIS A 1 154 ? -4.984 26.454 -19.339 1.00 53.62 154 HIS A O 1
ATOM 1215 N N . ALA A 1 155 ? -5.600 25.877 -17.257 1.00 54.84 155 ALA A N 1
ATOM 1216 C CA . ALA A 1 155 ? -7.009 26.266 -17.396 1.00 54.84 155 ALA A CA 1
ATOM 1217 C C . ALA A 1 155 ? -7.183 27.718 -17.908 1.00 54.84 155 ALA A C 1
ATOM 1219 O O . ALA A 1 155 ? -8.141 28.039 -18.609 1.00 54.84 155 ALA A O 1
ATOM 1220 N N . HIS A 1 156 ? -6.206 28.595 -17.645 1.00 49.53 156 HIS A N 1
ATOM 1221 C CA . HIS A 1 156 ? -6.164 29.957 -18.187 1.00 49.53 156 HIS A CA 1
ATOM 1222 C C . HIS A 1 156 ? -5.976 30.038 -19.712 1.00 49.53 156 HIS A C 1
ATOM 1224 O O . HIS A 1 156 ? -6.450 30.991 -20.332 1.00 49.53 156 HIS A O 1
ATOM 1230 N N . ALA A 1 157 ? -5.296 29.072 -20.332 1.00 53.44 157 ALA A N 1
ATOM 1231 C CA . ALA A 1 157 ? -5.034 29.085 -21.769 1.00 53.44 157 ALA A CA 1
ATOM 1232 C C . ALA A 1 157 ? -6.280 28.709 -22.587 1.00 53.44 157 ALA A C 1
ATOM 1234 O O . ALA A 1 157 ? -6.476 29.245 -23.680 1.00 53.44 157 ALA A O 1
ATOM 1235 N N . GLU A 1 158 ? -7.144 27.839 -22.059 1.00 50.62 158 GLU A N 1
ATOM 1236 C CA . GLU A 1 158 ? -8.416 27.483 -22.701 1.00 50.62 158 GLU A CA 1
ATOM 1237 C C . GLU A 1 158 ? -9.428 28.630 -22.614 1.00 50.62 158 GLU A C 1
ATOM 1239 O O . GLU A 1 158 ? -9.980 29.030 -23.641 1.00 50.62 158 GLU A O 1
ATOM 1244 N N . ALA A 1 159 ? -9.551 29.273 -21.446 1.00 54.38 159 ALA A N 1
ATOM 1245 C CA . ALA A 1 159 ? -10.419 30.439 -21.262 1.00 54.38 159 ALA A CA 1
ATOM 1246 C C . ALA A 1 159 ? -10.060 31.601 -22.214 1.00 54.38 159 ALA A C 1
ATOM 1248 O O . ALA A 1 159 ? -10.934 32.168 -22.871 1.00 54.38 159 ALA A O 1
ATOM 1249 N N . GLN A 1 160 ? -8.766 31.902 -22.383 1.00 55.94 160 GLN A N 1
ATOM 1250 C CA . GLN A 1 160 ? -8.312 32.951 -23.308 1.00 55.94 160 GLN A CA 1
ATOM 1251 C C . GLN A 1 160 ? -8.495 32.580 -24.789 1.00 55.94 160 GLN A C 1
ATOM 1253 O O . GLN A 1 160 ? -8.681 33.460 -25.639 1.00 55.94 160 GLN A O 1
ATOM 1258 N N . ARG A 1 161 ? -8.421 31.287 -25.138 1.00 57.97 161 ARG A N 1
ATOM 1259 C CA . ARG A 1 161 ? -8.693 30.810 -26.506 1.00 57.97 161 ARG A CA 1
ATOM 1260 C C . ARG A 1 161 ? -10.176 30.948 -26.845 1.00 57.97 161 ARG A C 1
ATOM 1262 O O . ARG A 1 161 ? -10.492 31.347 -27.970 1.00 57.97 161 ARG A O 1
ATOM 1269 N N . ASP A 1 162 ? -11.059 30.685 -25.890 1.00 58.19 162 ASP A N 1
ATOM 1270 C CA . ASP A 1 162 ? -12.504 30.807 -26.080 1.00 58.19 162 ASP A CA 1
ATOM 1271 C C . ASP A 1 162 ? -12.984 32.265 -26.086 1.00 58.19 162 ASP A C 1
ATOM 1273 O O . ASP A 1 162 ? -13.814 32.624 -26.927 1.00 58.19 162 ASP A O 1
ATOM 1277 N N . GLU A 1 163 ? -12.388 33.145 -25.275 1.00 59.56 163 GLU A N 1
ATOM 1278 C CA . GLU A 1 163 ? -12.612 34.597 -25.361 1.00 59.56 163 GLU A CA 1
ATOM 1279 C C . GLU A 1 163 ? -12.157 35.167 -26.712 1.00 59.56 163 GLU A C 1
ATOM 1281 O O . GLU A 1 163 ? -12.931 35.841 -27.397 1.00 59.56 163 GLU A O 1
ATOM 1286 N N . LYS A 1 164 ? -10.953 34.810 -27.187 1.00 62.81 164 LYS A N 1
ATOM 1287 C CA . LYS A 1 164 ? -10.477 35.243 -28.515 1.00 62.81 164 LYS A CA 1
ATOM 1288 C C . LYS A 1 164 ? -11.352 34.719 -29.656 1.00 62.81 164 LYS A C 1
ATOM 1290 O O . LYS A 1 164 ? -11.501 35.406 -30.672 1.00 62.81 164 LYS A O 1
ATOM 1295 N N . LYS A 1 165 ? -11.928 33.516 -29.534 1.00 65.88 165 LYS A N 1
ATOM 1296 C CA . LYS A 1 165 ? -12.882 32.979 -30.522 1.00 65.88 165 LYS A CA 1
ATOM 1297 C C . LYS A 1 165 ? -14.201 33.755 -30.513 1.00 65.88 165 LYS A C 1
ATOM 1299 O O . LYS A 1 165 ? -14.705 34.054 -31.600 1.00 65.88 165 LYS A O 1
ATOM 1304 N N . LYS A 1 166 ? -14.728 34.119 -29.337 1.00 67.62 166 LYS A N 1
ATOM 1305 C CA . LYS A 1 166 ? -15.931 34.961 -29.204 1.00 67.62 166 LYS A CA 1
ATOM 1306 C C . LYS A 1 166 ? -15.719 36.349 -29.812 1.00 67.62 166 LYS A C 1
ATOM 1308 O O . LYS A 1 166 ? -16.484 36.732 -30.696 1.00 67.62 166 LYS A O 1
ATOM 1313 N N . ASP A 1 167 ? -14.615 37.018 -29.485 1.00 70.81 167 ASP A N 1
ATOM 1314 C CA . ASP A 1 167 ? -14.271 38.340 -30.033 1.00 70.81 167 ASP A CA 1
ATOM 1315 C C . ASP A 1 167 ? -14.137 38.337 -31.562 1.00 70.81 167 ASP A C 1
ATOM 1317 O O . ASP A 1 167 ? -14.550 39.270 -32.262 1.00 70.81 167 ASP A O 1
ATOM 1321 N N . LYS A 1 168 ? -13.555 37.269 -32.120 1.00 70.94 168 LYS A N 1
ATOM 1322 C CA . LYS A 1 168 ? -13.385 37.132 -33.572 1.00 70.94 168 LYS A CA 1
ATOM 1323 C C . LYS A 1 168 ? -14.716 36.850 -34.277 1.00 70.94 168 LYS A C 1
ATOM 1325 O O . LYS A 1 168 ? -14.889 37.288 -35.418 1.00 70.94 168 LYS A O 1
ATOM 1330 N N . LYS A 1 169 ? -15.648 36.153 -33.615 1.00 73.19 169 LYS A N 1
ATOM 1331 C CA . LYS A 1 169 ? -17.009 35.904 -34.115 1.00 73.19 169 LYS A CA 1
ATOM 1332 C C . LYS A 1 169 ? -17.840 37.190 -34.106 1.00 73.19 169 LYS A C 1
ATOM 1334 O O . LYS A 1 169 ? -18.391 37.541 -35.149 1.00 73.19 169 LYS A O 1
ATOM 1339 N N . GLU A 1 170 ? -17.808 37.958 -33.017 1.00 70.94 170 GLU A N 1
ATOM 1340 C CA . GLU A 1 170 ? -18.493 39.256 -32.935 1.00 70.94 170 GLU A CA 1
ATOM 1341 C C . GLU A 1 170 ? -17.971 40.267 -33.963 1.00 70.94 170 GLU A C 1
ATOM 1343 O O . GLU A 1 170 ? -18.752 40.959 -34.621 1.00 70.94 170 GLU A O 1
ATOM 1348 N N . LYS A 1 171 ? -16.647 40.338 -34.167 1.00 72.31 171 LYS A N 1
ATOM 1349 C CA . LYS A 1 171 ? -16.063 41.210 -35.201 1.00 72.31 171 LYS A CA 1
ATOM 1350 C C . LYS A 1 171 ? -16.474 40.801 -36.618 1.00 72.31 171 LYS A C 1
ATOM 1352 O O . LYS A 1 171 ? -16.621 41.674 -37.474 1.00 72.31 171 LYS A O 1
ATOM 1357 N N . LYS A 1 172 ? -16.674 39.503 -36.882 1.00 73.19 172 LYS A N 1
ATOM 1358 C CA . LYS A 1 172 ? -17.184 39.009 -38.174 1.00 73.19 172 LYS A CA 1
ATOM 1359 C C . LYS A 1 172 ? -18.659 39.355 -38.382 1.00 73.19 172 LYS A C 1
ATOM 1361 O O . LYS A 1 172 ? -19.016 39.776 -39.478 1.00 73.19 172 LYS A O 1
ATOM 1366 N N . GLU A 1 173 ? -19.493 39.226 -37.354 1.00 71.69 173 GLU A N 1
ATOM 1367 C CA . GLU A 1 173 ? -20.919 39.577 -37.430 1.00 71.69 173 GLU A CA 1
ATOM 1368 C C . GLU A 1 173 ? -21.133 41.088 -37.593 1.00 71.69 173 GLU A C 1
ATOM 1370 O O . GLU A 1 173 ? -21.917 41.507 -38.444 1.00 71.69 173 GLU A O 1
ATOM 1375 N N . LYS A 1 174 ? -20.356 41.921 -36.885 1.00 70.06 174 LYS A N 1
ATOM 1376 C CA . LYS A 1 174 ? -20.373 43.386 -37.062 1.00 70.06 174 LYS A CA 1
ATOM 1377 C C . LYS A 1 174 ? -19.909 43.825 -38.457 1.00 70.06 174 LYS A C 1
ATOM 1379 O O . LYS A 1 174 ? -20.422 44.809 -38.980 1.00 70.06 174 LYS A O 1
ATOM 1384 N N . LYS A 1 175 ? -18.968 43.101 -39.079 1.00 69.81 175 LYS A N 1
ATOM 1385 C CA . LYS A 1 175 ? -18.547 43.355 -40.470 1.00 69.81 175 LYS A CA 1
ATOM 1386 C C . LYS A 1 175 ? -19.585 42.924 -41.506 1.00 69.81 175 LYS A C 1
ATOM 1388 O O . LYS A 1 175 ? -19.673 43.579 -42.534 1.00 69.81 175 LYS A O 1
ATOM 1393 N N . LYS A 1 176 ? -20.351 41.856 -41.251 1.00 68.38 176 LYS A N 1
ATOM 1394 C CA . LYS A 1 176 ? -21.445 41.434 -42.140 1.00 68.38 176 LYS A CA 1
ATOM 1395 C C . LYS A 1 176 ? -22.602 42.432 -42.133 1.00 68.38 176 LYS A C 1
ATOM 1397 O O . LYS A 1 176 ? -23.025 42.838 -43.202 1.00 68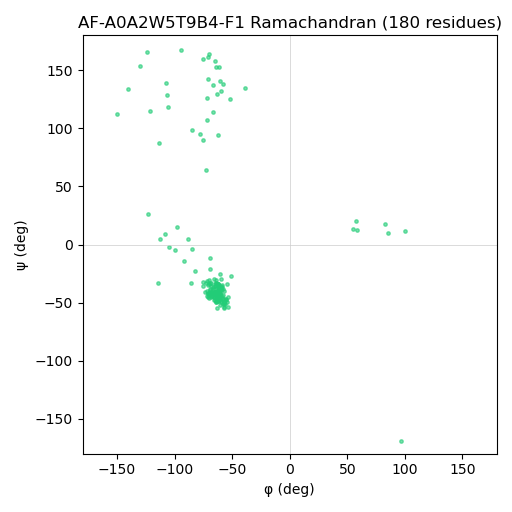.38 176 LYS A O 1
ATOM 1402 N N . LYS A 1 177 ? -23.021 42.903 -40.952 1.00 62.41 177 LYS A N 1
ATOM 1403 C CA . LYS A 1 177 ? -24.098 43.902 -40.836 1.00 62.41 177 LYS A CA 1
ATOM 1404 C C . LYS A 1 177 ? -23.760 45.239 -41.503 1.00 62.41 177 LYS A C 1
ATOM 1406 O O . LYS A 1 177 ? -24.625 45.854 -42.093 1.00 62.41 177 LYS A O 1
ATOM 1411 N N . LYS A 1 178 ? -22.488 45.657 -41.484 1.00 59.97 178 LYS A N 1
ATOM 1412 C CA . LYS A 1 178 ? -22.035 46.877 -42.178 1.00 59.97 178 LYS A CA 1
ATOM 1413 C C . LYS A 1 178 ? -22.040 46.796 -43.709 1.00 59.97 178 LYS A C 1
ATOM 1415 O O . LYS A 1 178 ? -21.827 47.821 -44.333 1.00 59.97 178 LYS A O 1
ATOM 1420 N N . HIS A 1 179 ? -22.210 45.610 -44.292 1.00 59.44 179 HIS A N 1
ATOM 1421 C CA . HIS A 1 179 ? -22.243 45.414 -45.744 1.00 59.44 179 HIS A CA 1
ATOM 1422 C C . HIS A 1 179 ? -23.658 45.161 -46.288 1.00 59.44 179 HIS A C 1
ATOM 1424 O O . HIS A 1 179 ? -23.798 44.990 -47.491 1.00 59.44 179 HIS A O 1
ATOM 1430 N N . GLU A 1 180 ? -24.677 45.106 -45.424 1.00 57.53 180 GLU A N 1
ATOM 1431 C CA . GLU A 1 180 ? -26.090 44.957 -45.816 1.00 57.53 180 GLU A CA 1
ATOM 1432 C C . GLU A 1 180 ? -26.850 46.300 -45.817 1.00 57.53 180 GLU A C 1
ATOM 1434 O O . GLU A 1 180 ? -28.001 46.330 -46.238 1.00 57.53 180 GLU A O 1
ATOM 1439 N N . ASP A 1 181 ? -26.202 47.394 -45.390 1.00 57.44 181 ASP A N 1
ATOM 1440 C CA . ASP A 1 181 ? -26.773 48.751 -45.300 1.00 57.44 181 ASP A CA 1
ATOM 1441 C C . ASP A 1 181 ? -26.213 49.738 -46.365 1.00 57.44 181 ASP A C 1
ATOM 1443 O O . ASP A 1 181 ? -26.495 50.934 -46.282 1.00 57.44 181 ASP A O 1
ATOM 1447 N N . ASP A 1 182 ? -25.445 49.253 -47.355 1.00 50.16 182 ASP A N 1
ATOM 1448 C CA . ASP A 1 182 ? -25.003 49.978 -48.574 1.00 50.16 182 ASP A CA 1
ATOM 1449 C C . ASP A 1 182 ? -25.612 49.314 -49.825 1.00 50.16 182 ASP A C 1
ATOM 1451 O O . ASP A 1 182 ? -25.988 50.044 -50.773 1.00 50.16 182 ASP A O 1
#

Organism: NCBI:txid48

Nearest PDB structures (foldseek):
  6txj-assembly1_E-2  TM=8.738E-01  e=7.357E-05  Thermotoga maritima MSB8
  6txj-assembly1_C-2  TM=8.578E-01  e=9.945E-05  Thermotoga maritima MSB8
  6txj-assembly1_C-3  TM=8.578E-01  e=9.945E-05  Thermotoga maritima MSB8
  7xa4-assembly1_A-2  TM=8.836E-01  e=1.818E-04  Thermotoga maritima
  7xa2-assembly1_A-2  T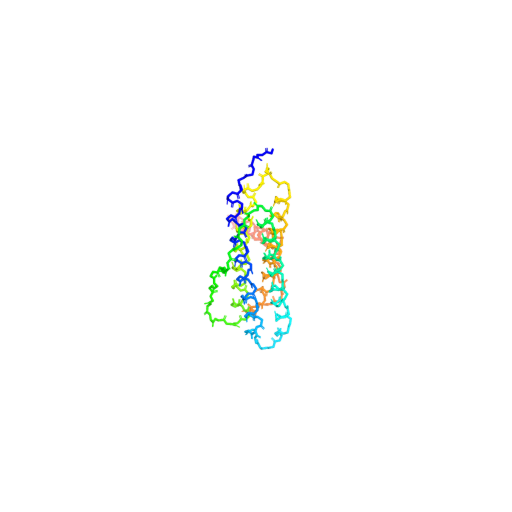M=8.527E-01  e=3.493E-04  Thermotoga maritima

Solvent-accessible surface area (backbone atoms only — not comparable to full-atom values): 9924 Å² total; per-residue (Å²): 120,51,82,66,56,57,69,65,49,39,54,46,27,41,52,47,21,18,43,22,46,29,38,24,52,50,25,48,51,48,34,70,54,54,66,72,85,82,28,66,66,56,31,51,49,26,46,50,52,16,53,49,23,43,52,50,17,51,52,31,42,53,53,23,45,74,74,72,39,81,78,72,95,63,57,41,87,78,91,76,88,91,56,60,50,75,53,49,45,43,52,52,50,42,53,47,34,55,52,52,33,53,53,31,49,54,45,28,70,63,27,51,61,36,35,74,68,55,26,52,51,26,54,50,52,34,53,49,31,54,49,51,40,50,51,43,54,58,62,50,72,64,56,88,53,102,59,83,81,85,78,71,88,52,70,68,59,55,55,54,52,52,50,53,51,49,54,54,50,53,56,50,53,57,54,52,57,69,67,74,80,117

Sequence (182 aa):
MKELDVDATLNLLNRIMEFELAGVVRYTHYSLMVAGPNRIPIVAFMKAQATESLLHAQTAGEILVGLGGHPTLSIAEIPESYKHSVKDILEESLSHERSALEIYKSLLEVVEDSSVYLEEYARTQIAQEEMHGLEVRKMLRDVGVHHAHGEFPHAHAEAQRDEKKKDKKEKKEKKKKKHEDD

Mean predicted aligned error: 9.61 Å

Secondary structure (DSSP, 8-state):
-PPP-HHHHHHHHHHHHHHHHHHHHHHHHHHHH--STTHHHHHHHHHHHHHHHHHHHHHHHHHHHHTT----S--------S--SHHHHHHHHHHHHHHHHHHHHHHHHHHTTT-HHHHHHHHHHHHHHHHHHHHHHHHHTTTT----TT----HHHHHHHHHHHHHHHHHHHHHHHTTS--

pLDDT: mean 88.59, std 16.73, range [40.31, 98.88]

InterPro domains:
  IPR008331 Ferritin/DPS domain [PF00210] (11-142)
  IPR009040 Ferritin-like diiron domain [PS50905] (3-148)
  IPR009078 Ferritin-like superfamily [SSF47240] (2-141)
  IPR012347 Ferritin-like [G3DSA:1.20.1260.10] (1-147)

Radius of gyration: 24.91 Å; Cα contacts (8 Å, |Δi|>4): 159; chains: 1; bounding box: 45×67×69 Å